Protein AF-A0A7V3XKF5-F1 (afdb_monomer_lite)

Sequence (194 aa):
MGRPPRPREPRDRRAARRRLLRRRPARLVRRPPRAEGLLVAVPGRPSTPRLARGARAKPR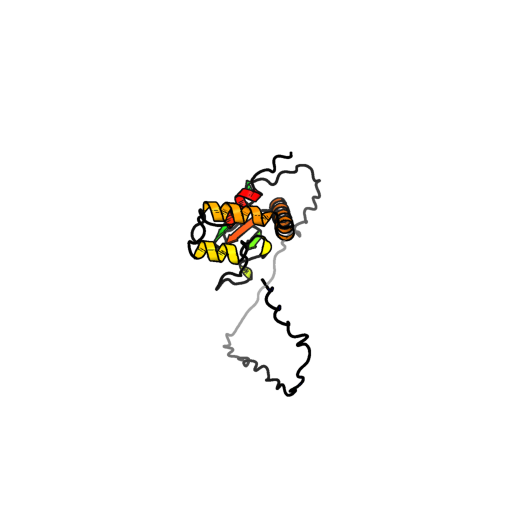RPSRSRSATGSGVAPARIATARVYDPPKAGEGERILVMRLWPRGIRKDRVDRWLRELGPVVPLLRAFR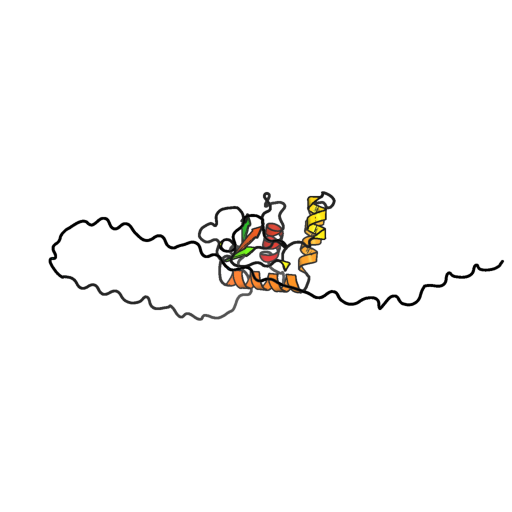AGKVTWPEYRRRYLAGLRRPEAAARLREVRQAARRGPVTLLCGCPDPKRCHRTLLRDRLVRRRSAG

Foldseek 3Di:
DDDDDDDDDDDDDDDDDDDDDDDDDDDDDDDDDDDDDDDDDDDDDDDDDDDDDDDDDDDDDDDDDDDDDDPALALVQEAEDALPDDDDPQQAAEEEADLDDDPPHDPVSHNYYLNQLHDDPVLVVCVVVVVADLVRSLVNSVVSCPPPSNVVVLVVQSVSSVVGHYYYYDNDPDPVSDSSVSSSVVSNPDPPDD

Secondary structure (DSSP, 8-state):
-PPPPPPPPPP-------------------PPPP----------------------PPPPP-------------GGGEEEEETTSPPPTT--EEEE--SSPPTT--GGG-SEE-GGGSPPHHHHHHHHTTSS-HHHHHHHHHHHTTSHHHHHHHHHHHHHHHHS-EEEEE--S-STT-HHHHHHHHHHS-----

Radius of gyration: 30.07 Å; chains: 1; bounding box: 43×63×121 Å

Structure (mmCIF, N/CA/C/O backbone):
data_AF-A0A7V3XKF5-F1
#
_entry.id   AF-A0A7V3XKF5-F1
#
loop_
_atom_site.group_PDB
_atom_site.id
_atom_site.type_symbol
_atom_site.label_atom_id
_atom_site.label_alt_id
_atom_site.label_comp_id
_atom_site.label_asym_id
_atom_site.label_entity_id
_atom_site.label_seq_id
_atom_site.pdbx_PDB_ins_code
_atom_site.Cartn_x
_atom_site.Cartn_y
_atom_site.Cartn_z
_atom_site.occupancy
_atom_site.B_iso_or_equiv
_atom_site.auth_seq_id
_atom_site.auth_comp_id
_atom_site.auth_asym_id
_atom_site.auth_atom_id
_atom_site.pdbx_PDB_model_num
ATOM 1 N N . MET A 1 1 ? 5.975 -23.615 -62.546 1.00 46.81 1 MET A N 1
ATOM 2 C CA . MET A 1 1 ? 6.363 -23.245 -61.166 1.00 46.81 1 MET A CA 1
ATOM 3 C C . MET A 1 1 ? 5.395 -23.902 -60.185 1.00 46.81 1 MET A C 1
ATOM 5 O O . MET A 1 1 ? 4.271 -23.438 -60.043 1.00 46.81 1 MET A O 1
ATOM 9 N N . GLY A 1 2 ? 5.772 -25.051 -59.614 1.00 53.78 2 GLY A N 1
ATOM 10 C CA . GLY A 1 2 ? 4.903 -25.875 -58.763 1.00 53.78 2 GLY A CA 1
ATOM 11 C C . GLY A 1 2 ? 4.971 -25.466 -57.290 1.00 53.78 2 GLY A C 1
ATOM 12 O O . GLY A 1 2 ? 6.056 -25.281 -56.748 1.00 53.78 2 GLY A O 1
ATOM 13 N N . ARG A 1 3 ? 3.812 -25.309 -56.640 1.00 60.72 3 ARG A N 1
ATOM 14 C CA . ARG A 1 3 ? 3.715 -25.057 -55.192 1.00 60.72 3 ARG A CA 1
ATOM 15 C C . ARG A 1 3 ? 4.177 -26.293 -54.399 1.00 60.72 3 ARG A C 1
ATOM 17 O O . ARG A 1 3 ? 3.765 -27.396 -54.753 1.00 60.72 3 ARG A O 1
ATOM 24 N N . PRO A 1 4 ? 4.946 -26.139 -53.305 1.00 62.69 4 PRO A N 1
ATOM 25 C CA . PRO A 1 4 ? 5.309 -27.268 -52.454 1.00 62.69 4 PRO A CA 1
ATOM 26 C C . PRO A 1 4 ? 4.094 -27.786 -51.655 1.00 62.69 4 PRO A C 1
ATOM 28 O O . PRO A 1 4 ? 3.222 -26.992 -51.276 1.00 62.69 4 PRO A O 1
ATOM 31 N N . PRO A 1 5 ? 4.013 -29.102 -51.375 1.00 66.31 5 PRO A N 1
ATOM 32 C CA . PRO A 1 5 ? 2.937 -29.673 -50.572 1.00 66.31 5 PRO A CA 1
ATOM 33 C C . PRO A 1 5 ? 3.046 -29.249 -49.100 1.00 66.31 5 PRO A C 1
ATOM 35 O O . PRO A 1 5 ? 4.134 -29.140 -48.535 1.00 66.31 5 PRO A O 1
ATOM 38 N N . ARG A 1 6 ? 1.890 -29.011 -48.468 1.00 59.50 6 ARG A N 1
ATOM 39 C CA . ARG A 1 6 ? 1.788 -28.643 -47.047 1.00 59.50 6 ARG A CA 1
ATOM 40 C C . ARG A 1 6 ? 2.094 -29.852 -46.146 1.00 59.50 6 ARG A C 1
ATOM 42 O O . ARG A 1 6 ? 1.640 -30.954 -46.462 1.00 59.50 6 ARG A O 1
ATOM 49 N N . PRO A 1 7 ? 2.778 -29.668 -45.004 1.00 53.38 7 PRO A N 1
ATOM 50 C CA . PRO A 1 7 ? 2.969 -30.741 -44.035 1.00 53.38 7 PRO A CA 1
ATOM 51 C C . PRO A 1 7 ? 1.635 -31.119 -43.370 1.00 53.38 7 PRO A C 1
ATOM 53 O O . PRO A 1 7 ? 0.829 -30.256 -43.023 1.00 53.38 7 PRO A O 1
ATOM 56 N N . ARG A 1 8 ? 1.399 -32.426 -43.212 1.00 50.41 8 ARG A N 1
ATOM 57 C CA . ARG A 1 8 ? 0.226 -32.992 -42.530 1.00 50.41 8 ARG A CA 1
ATOM 58 C C . ARG A 1 8 ? 0.390 -32.840 -41.012 1.00 50.41 8 ARG A C 1
ATOM 60 O O . ARG A 1 8 ? 1.341 -33.375 -40.448 1.00 50.41 8 ARG A O 1
ATOM 67 N N . GLU A 1 9 ? -0.537 -32.147 -40.352 1.00 47.97 9 GLU A N 1
ATOM 68 C CA . GLU A 1 9 ? -0.627 -32.119 -38.885 1.00 47.97 9 GLU A CA 1
ATOM 69 C C . GLU A 1 9 ? -1.051 -33.493 -38.327 1.00 47.97 9 GLU A C 1
ATOM 71 O O . GLU A 1 9 ? -1.974 -34.114 -38.867 1.00 47.97 9 GLU A O 1
ATOM 76 N N . PRO A 1 10 ? -0.446 -33.977 -37.226 1.00 45.38 10 PRO A N 1
ATOM 77 C CA . PRO A 1 10 ? -0.941 -35.159 -36.535 1.00 45.38 10 PRO A CA 1
ATOM 78 C C . PRO A 1 10 ? -2.225 -34.849 -35.753 1.00 45.38 10 PRO A C 1
ATOM 80 O O . PRO A 1 10 ? -2.242 -34.012 -34.850 1.00 45.38 10 PRO A O 1
ATOM 83 N N . ARG A 1 11 ? -3.281 -35.595 -36.088 1.00 51.12 11 ARG A N 1
ATOM 84 C CA . ARG A 1 11 ? -4.538 -35.716 -35.340 1.00 51.12 11 ARG A CA 1
ATOM 85 C C . ARG A 1 11 ? -4.289 -36.298 -33.941 1.00 51.12 11 ARG A C 1
ATOM 87 O O . ARG A 1 11 ? -3.549 -37.265 -33.804 1.00 51.12 11 ARG A O 1
ATOM 94 N N . ASP A 1 12 ? -4.957 -35.713 -32.950 1.00 45.91 12 ASP A N 1
ATOM 95 C CA . ASP A 1 12 ? -5.320 -36.267 -31.637 1.00 45.91 12 ASP A CA 1
ATOM 96 C C . ASP A 1 12 ? -4.270 -37.030 -30.801 1.00 45.91 12 ASP A C 1
ATOM 98 O O . ASP A 1 12 ? -3.901 -38.172 -31.065 1.00 45.91 12 ASP A O 1
ATOM 102 N N . ARG A 1 13 ? -3.907 -36.448 -29.649 1.00 48.53 13 ARG A N 1
ATOM 103 C CA . ARG A 1 13 ? -3.266 -37.157 -28.522 1.00 48.53 13 ARG A CA 1
ATOM 104 C C . ARG A 1 13 ? -3.998 -36.909 -27.199 1.00 48.53 13 ARG A C 1
ATOM 106 O O . ARG A 1 13 ? -3.397 -36.545 -26.189 1.00 48.53 13 ARG A O 1
ATOM 113 N N . ARG A 1 14 ? -5.313 -37.138 -27.185 1.00 43.00 14 ARG A N 1
ATOM 114 C CA . ARG A 1 14 ? -6.033 -37.523 -25.960 1.00 43.00 14 ARG A CA 1
ATOM 115 C C . ARG A 1 14 ? -6.005 -39.052 -25.845 1.00 43.00 14 ARG A C 1
ATOM 117 O O . ARG A 1 14 ? -6.308 -39.730 -26.811 1.00 43.00 14 ARG A O 1
ATOM 124 N N . ALA A 1 15 ? -5.723 -39.542 -24.632 1.00 37.06 15 ALA A N 1
ATOM 125 C CA . ALA A 1 15 ? -5.875 -40.925 -24.141 1.00 37.06 15 ALA A CA 1
ATOM 126 C C . ALA A 1 15 ? -4.638 -41.856 -24.156 1.00 37.06 15 ALA A C 1
ATOM 128 O O . ALA A 1 15 ? -4.442 -42.656 -25.059 1.00 37.06 15 ALA A O 1
ATOM 129 N N . ALA A 1 16 ? -3.873 -41.821 -23.056 1.00 39.00 16 ALA A N 1
ATOM 130 C CA . ALA A 1 16 ? -3.127 -42.932 -22.429 1.00 39.00 16 ALA A CA 1
ATOM 131 C C . ALA A 1 16 ? -2.428 -42.341 -21.178 1.00 39.00 16 ALA A C 1
ATOM 133 O O . ALA A 1 16 ? -1.808 -41.297 -21.296 1.00 39.00 16 ALA A O 1
ATOM 134 N N . ARG A 1 17 ? -2.462 -42.837 -19.934 1.00 45.91 17 ARG A N 1
ATOM 135 C CA . ARG A 1 17 ? -2.870 -44.106 -19.325 1.00 45.91 17 ARG A CA 1
ATOM 136 C C . ARG A 1 17 ? -3.197 -43.872 -17.837 1.00 45.91 17 ARG A C 1
ATOM 138 O O . ARG A 1 17 ? -2.632 -43.007 -17.176 1.00 45.91 17 ARG A O 1
ATOM 145 N N . ARG A 1 18 ? -4.131 -44.680 -17.338 1.00 45.56 18 ARG A N 1
ATOM 146 C CA . ARG A 1 18 ? -4.641 -44.773 -15.963 1.00 45.56 18 ARG A CA 1
ATOM 147 C C . ARG A 1 18 ? -3.673 -45.509 -15.015 1.00 45.56 18 ARG A C 1
ATOM 149 O O . ARG A 1 18 ? -3.011 -46.444 -15.437 1.00 45.56 18 ARG A O 1
ATOM 156 N N . ARG A 1 19 ? -3.835 -45.191 -13.719 1.00 42.41 19 ARG A N 1
ATOM 157 C CA . ARG A 1 19 ? -3.688 -46.032 -12.503 1.00 42.41 19 ARG A CA 1
ATOM 158 C C . ARG A 1 19 ? -2.290 -46.496 -12.074 1.00 42.41 19 ARG A C 1
ATOM 160 O O . ARG A 1 19 ? -1.811 -47.500 -12.567 1.00 42.41 19 ARG A O 1
ATOM 167 N N . LEU A 1 20 ? -1.842 -45.955 -10.934 1.00 47.41 20 LEU A N 1
ATOM 168 C CA . LEU A 1 20 ? -1.436 -46.766 -9.778 1.00 47.41 20 LEU A CA 1
ATOM 169 C C . LEU A 1 20 ? -2.031 -46.159 -8.493 1.00 47.41 20 LEU A C 1
ATOM 171 O O . LEU A 1 20 ? -1.691 -45.059 -8.070 1.00 47.41 20 LEU A O 1
ATOM 175 N N . LEU A 1 21 ? -2.985 -46.883 -7.907 1.00 45.22 21 LEU A N 1
ATOM 176 C CA . LEU A 1 21 ? -3.444 -46.721 -6.529 1.00 45.22 21 LEU A CA 1
ATOM 177 C C . LEU A 1 21 ? -2.432 -47.429 -5.622 1.00 45.22 21 LEU A C 1
ATOM 179 O O . LEU A 1 21 ? -2.098 -48.572 -5.925 1.00 45.22 21 LEU A O 1
ATOM 183 N N . ARG A 1 22 ? -2.079 -46.843 -4.469 1.00 46.78 22 ARG A N 1
ATOM 184 C CA . ARG A 1 22 ? -2.360 -47.405 -3.126 1.00 46.78 22 ARG A CA 1
ATOM 185 C C . ARG A 1 22 ? -1.516 -46.740 -2.023 1.00 46.78 22 ARG A C 1
ATOM 187 O O . ARG A 1 22 ? -0.312 -46.586 -2.145 1.00 46.78 22 ARG A O 1
ATOM 194 N N . ARG A 1 23 ? -2.218 -46.513 -0.903 1.00 45.94 23 ARG A N 1
ATOM 195 C CA . ARG A 1 23 ? -1.768 -46.499 0.505 1.00 45.94 23 ARG A CA 1
ATOM 196 C C . ARG A 1 23 ? -1.218 -45.198 1.114 1.00 45.94 23 ARG A C 1
ATOM 198 O O . ARG A 1 23 ? -0.033 -44.904 1.111 1.00 45.94 23 ARG A O 1
ATOM 205 N N . ARG A 1 24 ? -2.149 -44.520 1.804 1.00 51.34 24 ARG A N 1
ATOM 206 C CA . ARG A 1 24 ? -1.931 -43.816 3.081 1.00 51.34 24 ARG A CA 1
ATOM 207 C C . ARG A 1 24 ? -1.183 -44.716 4.079 1.00 51.34 24 ARG A C 1
ATOM 209 O O . ARG A 1 24 ? -1.465 -45.914 4.126 1.00 51.34 24 ARG A O 1
ATOM 216 N N . PRO A 1 25 ? -0.405 -44.111 4.985 1.00 48.94 25 PRO A N 1
ATOM 217 C CA . PRO A 1 25 ? -0.725 -44.318 6.394 1.00 48.94 25 PRO A CA 1
ATOM 218 C C . PRO A 1 25 ? -0.907 -42.997 7.148 1.00 48.94 25 PRO A C 1
ATOM 220 O O . PRO A 1 25 ? -0.180 -42.024 6.960 1.00 48.94 25 PRO A O 1
ATOM 223 N N . ALA A 1 26 ? -1.902 -42.994 8.032 1.00 47.03 26 ALA A N 1
ATOM 224 C CA . ALA A 1 26 ? -2.023 -42.029 9.107 1.00 47.03 26 ALA A CA 1
ATOM 225 C C . ALA A 1 26 ? -0.825 -42.185 10.060 1.00 47.03 26 ALA A C 1
ATOM 227 O O . ALA A 1 26 ? -0.519 -43.297 10.484 1.00 47.03 26 ALA A O 1
ATOM 228 N N . ARG A 1 27 ? -0.169 -41.083 10.436 1.00 48.50 27 ARG A N 1
ATOM 229 C CA . ARG A 1 27 ? 0.687 -41.043 11.628 1.00 48.50 27 ARG A CA 1
ATOM 230 C C . ARG A 1 27 ? 0.199 -39.949 12.566 1.00 48.50 27 ARG A C 1
ATOM 232 O O . ARG A 1 27 ? 0.449 -38.767 12.374 1.00 48.50 27 ARG A O 1
ATOM 239 N N . LEU A 1 28 ? -0.594 -40.429 13.519 1.00 52.62 28 LEU A N 1
ATOM 240 C CA . LEU A 1 28 ? -0.536 -40.163 14.950 1.00 52.62 28 LEU A CA 1
ATOM 241 C C . LEU A 1 28 ? 0.053 -38.808 15.379 1.00 52.62 28 LEU A C 1
ATOM 243 O O . LEU A 1 28 ? 1.261 -38.583 15.391 1.00 52.62 28 LEU A O 1
ATOM 247 N N . VAL A 1 29 ? -0.860 -37.959 15.840 1.00 50.44 29 VAL A N 1
ATOM 248 C CA . VAL A 1 29 ? -0.617 -36.820 16.721 1.00 50.44 29 VAL A CA 1
ATOM 249 C C . VAL A 1 29 ? 0.115 -37.311 17.975 1.00 50.44 29 VAL A C 1
ATOM 251 O O . VAL A 1 29 ? -0.461 -38.039 18.780 1.00 50.44 29 VAL A O 1
ATOM 254 N N . ARG A 1 30 ? 1.367 -36.892 18.176 1.00 46.22 30 ARG A N 1
ATOM 255 C CA . ARG A 1 30 ? 2.014 -36.961 19.493 1.00 46.22 30 ARG A CA 1
ATOM 256 C C . ARG A 1 30 ? 1.797 -35.632 20.215 1.00 46.22 30 ARG A C 1
ATOM 258 O O . ARG A 1 30 ? 2.371 -34.613 19.843 1.00 46.22 30 ARG A O 1
ATOM 265 N N . ARG A 1 31 ? 0.922 -35.662 21.224 1.00 57.66 31 ARG A N 1
ATOM 266 C CA . ARG A 1 31 ? 0.771 -34.620 22.254 1.00 57.66 31 ARG A CA 1
ATOM 267 C C . ARG A 1 31 ? 2.059 -34.574 23.093 1.00 57.66 31 ARG A C 1
ATOM 269 O O . ARG A 1 31 ? 2.537 -35.649 23.455 1.00 57.66 31 ARG A O 1
ATOM 276 N N . PRO A 1 32 ? 2.603 -33.401 23.449 1.00 61.28 32 PRO A N 1
ATOM 277 C CA . PRO A 1 32 ? 3.563 -33.316 24.544 1.00 61.28 32 PRO A CA 1
ATOM 278 C C . PRO A 1 32 ? 2.851 -33.511 25.901 1.00 61.28 32 PRO A C 1
ATOM 280 O O . PRO A 1 32 ? 1.676 -33.140 26.029 1.00 61.28 32 PRO A O 1
ATOM 283 N N . PRO A 1 33 ? 3.523 -34.124 26.894 1.00 59.66 33 PRO A N 1
ATOM 284 C CA . PRO A 1 33 ? 2.951 -34.410 28.204 1.00 59.66 33 PRO A CA 1
ATOM 285 C C . PRO A 1 33 ? 2.750 -33.146 29.046 1.00 59.66 33 PRO A C 1
ATOM 287 O O . PRO A 1 33 ? 3.470 -32.155 28.927 1.00 59.66 33 PRO A O 1
ATOM 290 N N . ARG A 1 34 ? 1.732 -33.226 29.906 1.00 49.06 34 ARG A N 1
ATOM 291 C CA . ARG A 1 34 ? 1.454 -32.299 31.003 1.00 49.06 34 ARG A CA 1
ATOM 292 C C . ARG A 1 34 ? 2.569 -32.419 32.043 1.00 49.06 34 ARG A C 1
ATOM 294 O O . ARG A 1 34 ? 2.873 -33.531 32.456 1.00 49.06 34 ARG A O 1
ATOM 301 N N . ALA A 1 35 ? 3.119 -31.292 32.480 1.00 46.47 35 ALA A N 1
ATOM 302 C CA . ALA A 1 35 ? 3.869 -31.222 33.725 1.00 46.47 35 ALA A CA 1
ATOM 303 C C . ALA A 1 35 ? 2.891 -30.851 34.853 1.00 46.47 35 ALA A C 1
ATOM 305 O O . ALA A 1 35 ? 2.481 -29.697 34.976 1.00 46.47 35 ALA A O 1
ATOM 306 N N . GLU A 1 36 ? 2.477 -31.859 35.621 1.00 44.72 36 GLU A N 1
ATOM 307 C CA . GLU A 1 36 ? 2.344 -31.735 37.081 1.00 44.72 36 GLU A CA 1
ATOM 308 C C . GLU A 1 36 ? 3.759 -31.441 37.618 1.00 44.72 36 GLU A C 1
ATOM 310 O O . GLU A 1 36 ? 4.733 -31.912 37.042 1.00 44.72 36 GLU A O 1
ATOM 315 N N . GLY A 1 37 ? 4.042 -30.643 38.634 1.00 41.84 37 GLY A N 1
ATOM 316 C CA . GLY A 1 37 ? 3.291 -30.187 39.787 1.00 41.84 37 GLY A CA 1
ATOM 317 C C . GLY A 1 37 ? 4.347 -30.082 40.890 1.00 41.84 37 GLY A C 1
ATOM 318 O O . GLY A 1 37 ? 4.925 -31.094 41.270 1.00 41.84 37 GLY A O 1
ATOM 319 N N . LEU A 1 38 ? 4.655 -28.877 41.370 1.00 47.91 38 LEU A N 1
ATOM 320 C CA . LEU A 1 38 ? 5.368 -28.717 42.637 1.00 47.91 38 LEU A CA 1
ATOM 321 C C . LEU A 1 38 ? 4.733 -27.558 43.401 1.00 47.91 38 LEU A C 1
ATOM 323 O O . LEU A 1 38 ? 4.986 -26.382 43.150 1.00 47.91 38 LEU A O 1
ATOM 327 N N . LEU A 1 39 ? 3.821 -27.951 44.286 1.00 43.72 39 LEU A N 1
ATOM 328 C CA . LEU A 1 39 ? 3.270 -27.146 45.361 1.00 43.72 39 LEU A CA 1
ATOM 329 C C . LEU A 1 39 ? 4.361 -26.963 46.419 1.00 43.72 39 LEU A C 1
ATOM 331 O O . LEU A 1 39 ? 4.845 -27.947 46.972 1.00 43.72 39 LEU A O 1
ATOM 335 N N . VAL A 1 40 ? 4.703 -25.717 46.736 1.00 43.50 40 VAL A N 1
ATOM 336 C CA . VAL A 1 40 ? 5.326 -25.383 48.020 1.00 43.50 40 VAL A CA 1
ATOM 337 C C . VAL A 1 40 ? 4.259 -24.706 48.867 1.00 43.50 40 VAL A C 1
ATOM 339 O O . VAL A 1 40 ? 3.696 -23.679 48.488 1.00 43.50 40 VAL A O 1
ATOM 342 N N . ALA A 1 41 ? 3.941 -25.353 49.983 1.00 38.94 41 ALA A N 1
ATOM 343 C CA . ALA A 1 41 ? 3.012 -24.892 50.996 1.00 38.94 41 ALA A CA 1
ATOM 344 C C . ALA A 1 41 ? 3.598 -23.704 51.774 1.00 38.94 41 ALA A C 1
ATOM 346 O O . ALA A 1 41 ? 4.749 -23.747 52.201 1.00 38.94 41 ALA A O 1
ATOM 347 N N . VAL A 1 42 ? 2.783 -22.674 52.013 1.00 55.47 42 VAL A N 1
ATOM 348 C CA . VAL A 1 42 ? 3.046 -21.630 53.015 1.00 55.47 42 VAL A CA 1
ATOM 349 C C . VAL A 1 42 ? 1.849 -21.603 53.971 1.00 55.47 42 VAL A C 1
ATOM 351 O O . VAL A 1 42 ? 0.712 -21.524 53.496 1.00 55.47 42 VAL A O 1
ATOM 354 N N . PRO A 1 43 ? 2.049 -21.711 55.297 1.00 49.66 43 PRO A N 1
ATOM 355 C CA . PRO A 1 43 ? 0.948 -21.761 56.248 1.00 49.66 43 PRO A CA 1
ATOM 356 C C . PRO A 1 43 ? 0.473 -20.362 56.684 1.00 49.66 43 PRO A C 1
ATOM 358 O O . PRO A 1 43 ? 1.276 -19.497 57.008 1.00 49.66 43 PRO A O 1
ATOM 361 N N . GLY A 1 44 ? -0.857 -20.212 56.781 1.00 39.97 44 GLY A N 1
ATOM 362 C CA . GLY A 1 44 ? -1.523 -19.676 57.981 1.00 39.97 44 GLY A CA 1
ATOM 363 C C . GLY A 1 44 ? -1.886 -18.181 58.083 1.00 39.97 44 GLY A C 1
ATOM 364 O O . GLY A 1 44 ? -1.101 -17.435 58.638 1.00 39.97 44 GLY A O 1
ATOM 365 N N . ARG A 1 45 ? -3.137 -17.840 57.683 1.00 44.47 45 ARG A N 1
ATOM 366 C CA . ARG A 1 45 ? -4.258 -17.164 58.433 1.00 44.47 45 ARG A CA 1
ATOM 367 C C . ARG A 1 45 ? -4.005 -15.843 59.233 1.00 44.47 45 ARG A C 1
ATOM 369 O O . ARG A 1 45 ? -2.862 -15.547 59.526 1.00 44.47 45 ARG A O 1
ATOM 376 N N . PRO A 1 46 ? -5.033 -15.078 59.705 1.00 51.97 46 PRO A N 1
ATOM 377 C CA . PRO A 1 46 ? -6.497 -15.223 59.600 1.00 51.97 46 PRO A CA 1
ATOM 378 C C . PRO A 1 46 ? -7.264 -13.971 59.086 1.00 51.97 46 PRO A C 1
ATOM 380 O O . PRO A 1 46 ? -6.715 -12.906 58.827 1.00 51.97 46 PRO A O 1
ATOM 383 N N . SER A 1 47 ? -8.580 -14.161 58.952 1.00 45.41 47 SER A N 1
ATOM 384 C CA . SER A 1 47 ? -9.639 -13.255 58.490 1.00 45.41 47 SER A CA 1
ATOM 385 C C . SER A 1 47 ? -10.087 -12.205 59.516 1.00 45.41 47 SER A C 1
ATOM 387 O O . SER A 1 47 ? -10.245 -12.551 60.681 1.00 45.41 47 SER A O 1
ATOM 389 N N . THR A 1 48 ? -10.495 -11.015 59.054 1.00 46.44 48 THR A N 1
ATOM 390 C CA . THR A 1 48 ? -11.484 -10.118 59.705 1.00 46.44 48 THR A CA 1
ATOM 391 C C . THR A 1 48 ? -12.198 -9.230 58.656 1.00 46.44 48 THR A C 1
ATOM 393 O O . THR A 1 48 ? -11.779 -9.206 57.497 1.00 46.44 48 THR A O 1
ATOM 396 N N . PRO A 1 49 ? -13.358 -8.613 58.983 1.00 50.88 49 PRO A N 1
ATOM 397 C CA . PRO A 1 49 ? -14.487 -8.552 58.056 1.00 50.88 49 PRO A CA 1
ATOM 398 C C . PRO A 1 49 ? -14.783 -7.179 57.417 1.00 50.88 49 PRO A C 1
ATOM 400 O O . PRO A 1 49 ? -14.445 -6.125 57.937 1.00 50.88 49 PRO A O 1
ATOM 403 N N . ARG A 1 50 ? -15.532 -7.266 56.306 1.00 40.94 50 ARG A N 1
ATOM 404 C CA . ARG A 1 50 ? -16.713 -6.472 55.890 1.00 40.94 50 ARG A CA 1
ATOM 405 C C . ARG A 1 50 ? -16.731 -4.954 56.146 1.00 40.94 50 ARG A C 1
ATOM 407 O O . ARG A 1 50 ? -16.922 -4.530 57.272 1.00 40.94 50 ARG A O 1
ATOM 414 N N . LEU A 1 51 ? -16.788 -4.198 55.041 1.00 41.69 51 LEU A N 1
ATOM 415 C CA . LEU A 1 51 ? -17.591 -2.992 54.700 1.00 41.69 51 LEU A CA 1
ATOM 416 C C . LEU A 1 51 ? -16.844 -2.353 53.499 1.00 41.69 51 LEU A C 1
ATOM 418 O O . LEU A 1 51 ? -15.627 -2.306 53.504 1.00 41.69 51 LEU A O 1
ATOM 422 N N . ALA A 1 52 ? -17.428 -1.951 52.373 1.00 43.34 52 ALA A N 1
ATOM 423 C CA . ALA A 1 52 ? -18.540 -1.037 52.226 1.00 43.34 52 ALA A CA 1
ATOM 424 C C . ALA A 1 52 ? -19.136 -1.080 50.802 1.00 43.34 52 ALA A C 1
ATOM 426 O O . ALA A 1 52 ? -18.568 -1.602 49.844 1.00 43.34 52 ALA A O 1
ATOM 427 N N . ARG A 1 53 ? -20.319 -0.474 50.716 1.00 40.44 53 ARG A N 1
ATOM 428 C CA . ARG A 1 53 ? -21.128 -0.187 49.532 1.00 40.44 53 ARG A CA 1
ATOM 429 C C . ARG A 1 53 ? -20.358 0.645 48.502 1.00 40.44 53 ARG A C 1
ATOM 431 O O . ARG A 1 53 ? -19.648 1.574 48.862 1.00 40.44 53 ARG A O 1
ATOM 438 N N . GLY A 1 54 ? -20.616 0.386 47.222 1.00 38.53 54 GLY A N 1
ATOM 439 C CA . GLY A 1 54 ? -20.135 1.222 46.123 1.00 38.53 54 GLY A CA 1
ATOM 440 C C . GLY A 1 54 ? -20.821 0.874 44.810 1.00 38.53 54 GLY A C 1
ATOM 441 O O . GLY A 1 54 ? -20.360 0.019 44.063 1.00 38.53 54 GLY A O 1
ATOM 442 N N . ALA A 1 55 ? -21.949 1.527 44.543 1.00 45.97 55 ALA A N 1
ATOM 443 C CA . ALA A 1 55 ? -22.635 1.486 43.263 1.00 45.97 55 ALA A CA 1
ATOM 444 C C . ALA A 1 55 ? -21.700 1.908 42.116 1.00 45.97 55 ALA A C 1
ATOM 446 O O . ALA A 1 55 ? -21.038 2.942 42.204 1.00 45.97 55 ALA A O 1
ATOM 447 N N . ARG A 1 56 ? -21.719 1.191 40.985 1.00 44.31 56 ARG A N 1
ATOM 448 C CA . ARG A 1 56 ? -21.408 1.820 39.696 1.00 44.31 56 ARG A CA 1
ATOM 449 C C . ARG A 1 56 ? -22.174 1.174 38.551 1.00 44.31 56 ARG A C 1
ATOM 451 O O . ARG A 1 56 ? -22.081 -0.017 38.275 1.00 44.31 56 ARG A O 1
ATOM 458 N N . ALA A 1 57 ? -22.977 2.026 37.931 1.00 44.47 57 ALA A N 1
ATOM 459 C CA . ALA A 1 57 ? -23.861 1.756 36.821 1.00 44.47 57 ALA A CA 1
ATOM 460 C C . ALA A 1 57 ? -23.122 1.172 35.607 1.00 44.47 57 ALA A C 1
ATOM 462 O O . ALA A 1 57 ? -22.021 1.603 35.259 1.00 44.47 57 ALA A O 1
ATOM 463 N N . LYS A 1 58 ? -23.783 0.237 34.914 1.00 47.47 58 LYS A N 1
ATOM 464 C CA . LYS A 1 58 ? -23.411 -0.199 33.563 1.00 47.47 58 LYS A CA 1
ATOM 465 C C . LYS A 1 58 ? -23.323 1.031 32.645 1.00 47.47 58 LYS A C 1
ATOM 467 O O . LYS A 1 58 ? -24.292 1.796 32.599 1.00 47.47 58 LYS A O 1
ATOM 472 N N . PRO A 1 59 ? -22.242 1.228 31.871 1.00 41.97 59 PRO A N 1
ATOM 473 C CA . PRO A 1 59 ? -22.234 2.275 30.866 1.00 41.97 59 PRO A CA 1
ATOM 474 C C . PRO A 1 59 ? -23.277 1.945 29.795 1.00 41.97 59 PRO A C 1
ATOM 476 O O . PRO A 1 59 ? -23.228 0.916 29.117 1.00 41.97 59 PRO A O 1
ATOM 479 N N . ARG A 1 60 ? -24.260 2.840 29.687 1.00 42.41 60 ARG A N 1
ATOM 480 C CA . ARG A 1 60 ? -25.274 2.865 28.639 1.00 42.41 60 ARG A CA 1
ATOM 481 C C . ARG A 1 60 ? -24.576 2.966 27.282 1.00 42.41 60 ARG A C 1
ATOM 483 O O . ARG A 1 60 ? -23.798 3.887 27.049 1.00 42.41 60 ARG A O 1
ATOM 490 N N . ARG A 1 61 ? -24.892 2.039 26.375 1.00 45.12 61 ARG A N 1
ATOM 491 C CA . ARG A 1 61 ? -24.661 2.201 24.933 1.00 45.12 61 ARG A CA 1
ATOM 492 C C . ARG A 1 61 ? -25.269 3.535 24.483 1.00 45.12 61 ARG A C 1
ATOM 494 O O . ARG A 1 61 ? -26.474 3.705 24.663 1.00 45.12 61 ARG A O 1
ATOM 501 N N . PRO A 1 62 ? -24.532 4.435 23.819 1.00 45.50 62 PRO A N 1
ATOM 502 C CA . PRO A 1 62 ? -25.184 5.438 23.005 1.00 45.50 62 PRO A CA 1
ATOM 503 C C . PRO A 1 62 ? -25.622 4.784 21.691 1.00 45.50 62 PRO A C 1
ATOM 505 O O . PRO A 1 62 ? -24.833 4.565 20.772 1.00 45.50 62 PRO A O 1
ATOM 508 N N . SER A 1 63 ? -26.913 4.479 21.598 1.00 50.44 63 SER A N 1
ATOM 509 C CA . SER A 1 63 ? -27.611 4.438 20.320 1.00 50.44 63 SER A CA 1
ATOM 510 C C . SER A 1 63 ? -27.641 5.856 19.750 1.00 50.44 63 SER A C 1
ATOM 512 O O . SER A 1 63 ? -28.361 6.712 20.261 1.00 50.44 63 SER A O 1
ATOM 514 N N . ARG A 1 64 ? -26.886 6.118 18.683 1.00 46.84 64 ARG A N 1
ATOM 515 C CA . ARG A 1 64 ? -27.190 7.226 17.771 1.00 46.84 64 ARG A CA 1
ATOM 516 C C . ARG A 1 64 ? -26.980 6.798 16.328 1.00 46.84 64 ARG A C 1
ATOM 518 O O . ARG A 1 64 ? -25.893 6.888 15.769 1.00 46.84 64 ARG A O 1
ATOM 525 N N . SER A 1 65 ? -28.082 6.366 15.729 1.00 51.28 65 SER A N 1
ATOM 526 C CA . SER A 1 65 ? -28.360 6.562 14.315 1.00 51.28 65 SER A CA 1
ATOM 527 C C . SER A 1 65 ? -28.429 8.062 14.023 1.00 51.28 65 SER A C 1
ATOM 529 O O . SER A 1 65 ? -29.284 8.747 14.582 1.00 51.28 65 SER A O 1
ATOM 531 N N . ARG A 1 66 ? -27.575 8.570 13.130 1.00 45.75 66 ARG A N 1
ATOM 532 C CA . ARG A 1 66 ? -27.878 9.769 12.337 1.00 45.75 66 ARG A CA 1
ATOM 533 C C . ARG A 1 66 ? -27.288 9.644 10.932 1.00 45.75 66 ARG A C 1
ATOM 535 O O . ARG A 1 66 ? -26.078 9.667 10.742 1.00 45.75 66 ARG A O 1
ATOM 542 N N . SER A 1 67 ? -28.224 9.425 10.015 1.00 40.44 67 SER A N 1
ATOM 543 C CA . SER A 1 67 ? -28.391 9.963 8.665 1.00 40.44 67 SER A CA 1
ATOM 544 C C . SER A 1 67 ? -27.157 10.299 7.827 1.00 40.44 67 SER A C 1
ATOM 546 O O . SER A 1 67 ? -26.335 11.150 8.153 1.00 40.44 67 SER A O 1
ATOM 548 N N . ALA A 1 68 ? -27.122 9.646 6.668 1.00 51.06 68 ALA A N 1
ATOM 549 C CA . ALA A 1 68 ? -26.251 9.921 5.548 1.00 51.06 68 ALA A CA 1
ATOM 550 C C . ALA A 1 68 ? -26.662 11.205 4.814 1.00 51.06 68 ALA A C 1
ATOM 552 O O . ALA A 1 68 ? -27.739 11.243 4.233 1.00 51.06 68 ALA A O 1
ATOM 553 N N . THR A 1 69 ? -25.746 12.170 4.725 1.00 43.41 69 THR A N 1
ATOM 554 C CA . THR A 1 69 ? -25.641 13.091 3.581 1.00 43.41 69 THR A CA 1
ATOM 555 C C . THR A 1 69 ? -24.256 13.738 3.591 1.00 43.41 69 THR A C 1
ATOM 557 O O . THR A 1 69 ? -23.824 14.281 4.601 1.00 43.41 69 THR A O 1
ATOM 560 N N . GLY A 1 70 ? -23.519 13.622 2.480 1.00 39.72 70 GLY A N 1
ATOM 561 C CA . GLY A 1 70 ? -22.175 14.198 2.323 1.00 39.72 70 GLY A CA 1
ATOM 562 C C . GLY A 1 70 ? -21.156 13.217 1.744 1.00 39.72 70 GLY A C 1
ATOM 563 O O . GLY A 1 70 ? -20.339 12.633 2.454 1.00 39.72 70 GLY A O 1
ATOM 564 N N . SER A 1 71 ? -21.207 13.012 0.426 1.00 53.62 71 SER A N 1
ATOM 565 C CA . SER A 1 71 ? -20.277 12.172 -0.335 1.00 53.62 71 SER A CA 1
ATOM 566 C C . SER A 1 71 ? -18.886 12.816 -0.418 1.00 53.62 71 SER A C 1
ATOM 568 O O . SER A 1 71 ? -18.505 13.419 -1.413 1.00 53.62 71 SER A O 1
ATOM 570 N N . GLY A 1 72 ? -18.096 12.672 0.643 1.00 46.94 72 GLY A N 1
ATOM 571 C CA . GLY A 1 72 ? -16.689 13.051 0.665 1.00 46.94 72 GLY A CA 1
ATOM 572 C C . GLY A 1 72 ? -15.960 12.224 1.710 1.00 46.94 72 GLY A C 1
ATOM 573 O O . GLY A 1 72 ? -16.179 12.394 2.903 1.00 46.94 72 GLY A O 1
ATOM 574 N N . VAL A 1 73 ? -15.104 11.289 1.287 1.00 53.56 73 VAL A N 1
ATOM 575 C CA . VAL A 1 73 ? -14.158 10.676 2.231 1.00 53.56 73 VAL A CA 1
ATOM 576 C C . VAL A 1 73 ? -13.220 11.797 2.666 1.00 53.56 73 VAL A C 1
ATOM 578 O O . VAL A 1 73 ? -12.508 12.344 1.825 1.00 53.56 73 VAL A O 1
ATOM 581 N N . ALA A 1 74 ? -13.246 12.174 3.945 1.00 51.75 74 ALA A N 1
ATOM 582 C CA . ALA A 1 74 ? -12.301 13.148 4.470 1.00 51.75 74 ALA A CA 1
ATOM 583 C C . ALA A 1 74 ? -10.868 12.626 4.214 1.00 51.75 74 ALA A C 1
ATOM 585 O O . ALA A 1 74 ? -10.541 11.521 4.661 1.00 51.75 74 ALA A O 1
ATOM 586 N N . PRO A 1 75 ? -10.009 13.375 3.495 1.00 51.56 75 PRO A N 1
ATOM 587 C CA . PRO A 1 75 ? -8.672 12.922 3.092 1.00 51.56 75 PRO A CA 1
ATOM 588 C C . PRO A 1 75 ? -7.758 12.590 4.285 1.00 51.56 75 PRO A C 1
ATOM 590 O O . PRO A 1 75 ? -6.778 11.866 4.126 1.00 51.56 75 PRO A O 1
ATOM 593 N N . ALA A 1 76 ? -8.110 13.059 5.486 1.00 60.22 76 ALA A N 1
ATOM 594 C CA . ALA A 1 76 ? -7.371 12.851 6.727 1.00 60.22 76 ALA A CA 1
ATOM 595 C C . ALA A 1 76 ? -7.460 11.425 7.309 1.00 60.22 76 ALA A C 1
ATOM 597 O O . ALA A 1 76 ? -6.744 11.121 8.256 1.00 60.22 76 ALA A O 1
ATOM 598 N N . ARG A 1 77 ? -8.313 10.533 6.779 1.00 86.06 77 ARG A N 1
ATOM 599 C CA . ARG A 1 77 ? -8.551 9.209 7.395 1.00 86.06 77 ARG A CA 1
ATOM 600 C C . ARG A 1 77 ? -7.786 8.042 6.770 1.00 86.06 77 ARG A C 1
ATOM 602 O O . ARG A 1 77 ? -7.950 6.919 7.233 1.00 86.06 77 ARG A O 1
ATOM 609 N N . ILE A 1 78 ? -6.972 8.271 5.735 1.00 95.25 78 ILE A N 1
ATOM 610 C CA . ILE A 1 78 ? -6.193 7.206 5.078 1.00 95.25 78 ILE A CA 1
ATOM 611 C C . ILE A 1 78 ? -4.694 7.485 5.213 1.00 95.25 78 ILE A C 1
ATOM 613 O O . ILE A 1 78 ? -4.145 8.390 4.573 1.00 95.25 78 ILE A O 1
ATOM 617 N N . ALA A 1 79 ? -4.032 6.660 6.019 1.00 95.50 79 ALA A N 1
ATOM 618 C CA . ALA A 1 79 ? -2.596 6.673 6.252 1.00 95.50 79 ALA A CA 1
ATOM 619 C C . ALA A 1 79 ? -1.900 5.497 5.549 1.00 95.50 79 ALA A C 1
ATOM 621 O O . ALA A 1 79 ? -2.528 4.578 5.016 1.00 95.50 79 ALA A O 1
ATOM 622 N N . THR A 1 80 ? -0.570 5.527 5.540 1.00 96.62 80 THR A N 1
ATOM 623 C CA . THR A 1 80 ? 0.267 4.436 5.032 1.00 96.62 80 THR A CA 1
ATOM 624 C C . THR A 1 80 ? 1.334 4.097 6.051 1.00 96.62 80 THR A C 1
ATOM 626 O O . THR A 1 80 ? 1.982 5.006 6.560 1.00 96.62 80 THR A O 1
ATOM 629 N N . ALA A 1 81 ? 1.587 2.810 6.258 1.00 95.88 81 ALA A N 1
ATOM 630 C CA . ALA A 1 81 ? 2.673 2.346 7.113 1.00 95.88 81 ALA A CA 1
ATOM 631 C C . ALA A 1 81 ? 3.406 1.162 6.476 1.00 95.88 81 ALA A C 1
ATOM 633 O O . ALA A 1 81 ? 2.903 0.488 5.562 1.00 95.88 81 ALA A O 1
ATOM 634 N N . ARG A 1 82 ? 4.629 0.907 6.944 1.00 96.69 82 ARG A N 1
ATOM 635 C CA . ARG A 1 82 ? 5.331 -0.325 6.605 1.00 96.69 82 ARG A CA 1
ATOM 636 C C . ARG A 1 82 ? 4.827 -1.439 7.516 1.00 96.69 82 ARG A C 1
ATOM 638 O O . ARG A 1 82 ? 4.682 -1.257 8.715 1.00 96.69 82 ARG A O 1
ATOM 645 N N . VAL A 1 83 ? 4.568 -2.613 6.949 1.00 96.38 83 VAL A N 1
ATOM 646 C CA . VAL A 1 83 ? 4.021 -3.754 7.716 1.00 96.38 83 VAL A CA 1
ATOM 647 C C . VAL A 1 83 ? 4.972 -4.273 8.806 1.00 96.38 83 VAL A C 1
ATOM 649 O O . VAL A 1 83 ? 4.522 -4.839 9.800 1.00 96.38 83 VAL A O 1
ATOM 652 N N . TYR A 1 84 ? 6.277 -4.070 8.615 1.00 95.31 84 TYR A N 1
ATOM 653 C CA . TYR A 1 84 ? 7.326 -4.487 9.544 1.00 95.31 84 TYR A CA 1
ATOM 654 C C . TYR A 1 84 ? 7.477 -3.545 10.740 1.00 95.31 84 TYR A C 1
ATOM 656 O O . TYR A 1 84 ? 8.007 -3.960 11.766 1.00 95.31 84 TYR A O 1
ATOM 664 N N . ASP A 1 85 ? 6.983 -2.313 10.635 1.00 93.12 85 ASP A N 1
ATOM 665 C CA . ASP A 1 85 ? 7.095 -1.342 11.716 1.00 93.12 85 ASP A CA 1
ATOM 666 C C . ASP A 1 85 ? 6.022 -1.644 12.785 1.00 93.12 85 ASP A C 1
ATOM 668 O O . ASP A 1 85 ? 4.939 -2.155 12.446 1.00 93.12 85 ASP A O 1
ATOM 672 N N . PRO A 1 86 ? 6.297 -1.381 14.078 1.00 91.25 86 PRO A N 1
ATOM 673 C CA . PRO A 1 86 ? 5.308 -1.489 15.149 1.00 91.25 86 PRO A CA 1
ATOM 674 C C . PRO A 1 86 ? 4.023 -0.705 14.832 1.00 91.25 86 PRO A C 1
ATOM 676 O O . PRO A 1 86 ? 4.115 0.415 14.324 1.00 91.25 86 PRO A O 1
ATOM 679 N N . PRO A 1 87 ? 2.826 -1.266 15.099 1.00 90.12 87 PRO A N 1
ATOM 680 C CA . PRO A 1 87 ? 1.580 -0.531 14.959 1.00 90.12 87 PRO A CA 1
ATOM 681 C C . PRO A 1 87 ? 1.570 0.649 15.923 1.00 90.12 87 PRO A C 1
ATOM 683 O O . PRO A 1 87 ? 2.005 0.527 17.069 1.00 90.12 87 PRO A O 1
ATOM 686 N N . LYS A 1 88 ? 1.052 1.779 15.456 1.00 89.25 88 LYS A N 1
ATOM 687 C CA . LYS A 1 88 ? 0.883 2.976 16.278 1.00 89.25 88 LYS A CA 1
ATOM 688 C C . LYS A 1 88 ? -0.553 3.060 16.784 1.00 89.25 88 LYS A C 1
ATOM 690 O O . LYS A 1 88 ? -1.493 2.620 16.118 1.00 89.25 88 LYS A O 1
ATOM 695 N N . ALA A 1 89 ? -0.726 3.651 17.962 1.00 86.81 89 ALA A N 1
ATOM 696 C CA . ALA A 1 89 ? -2.052 3.942 18.489 1.00 86.81 89 ALA A CA 1
ATOM 697 C C . ALA A 1 89 ? -2.825 4.849 17.512 1.00 86.81 89 ALA A C 1
ATOM 699 O O . ALA A 1 89 ? -2.264 5.782 16.940 1.00 86.81 89 ALA A O 1
ATOM 700 N N . GLY A 1 90 ? -4.110 4.558 17.299 1.00 85.62 90 GLY A N 1
ATOM 701 C CA . GLY A 1 90 ? -4.975 5.360 16.426 1.00 85.62 90 GLY A CA 1
ATOM 702 C C . GLY A 1 90 ? -4.840 5.103 14.917 1.00 85.62 90 GLY A C 1
ATOM 703 O O . GLY A 1 90 ? -5.526 5.760 14.140 1.00 85.62 90 GLY A O 1
ATOM 704 N N . GLU A 1 91 ? -4.032 4.130 14.475 1.00 86.19 91 GLU A N 1
ATOM 705 C CA . GLU A 1 91 ? -3.906 3.766 13.047 1.00 86.19 91 GLU A CA 1
ATOM 706 C C . GLU A 1 91 ? -5.178 3.157 12.432 1.00 86.19 91 GLU A C 1
ATOM 708 O O . GLU A 1 91 ? -5.291 3.061 11.205 1.00 86.19 91 GLU A O 1
ATOM 713 N N . GLY A 1 92 ? -6.136 2.776 13.277 1.00 93.81 92 GLY A N 1
ATOM 714 C CA . GLY A 1 92 ? -7.405 2.178 12.880 1.00 93.81 92 GLY A CA 1
ATOM 715 C C . GLY A 1 92 ? -7.220 0.858 12.135 1.00 93.81 92 GLY A C 1
ATOM 716 O O . GLY A 1 92 ? -6.351 0.063 12.480 1.00 93.81 92 GLY A O 1
ATOM 717 N N . GLU A 1 93 ? -8.054 0.620 11.124 1.00 95.88 93 GLU A N 1
ATOM 718 C CA . GLU A 1 93 ? -8.081 -0.645 10.380 1.00 95.88 93 GLU A CA 1
ATOM 719 C C . GLU A 1 93 ? -6.825 -0.784 9.499 1.00 95.88 93 GLU A C 1
ATOM 721 O O . GLU A 1 93 ? -6.592 -0.000 8.571 1.00 95.88 93 GLU A O 1
ATOM 726 N N . ARG A 1 94 ? -6.006 -1.800 9.774 1.00 97.38 94 ARG A N 1
ATOM 727 C CA . ARG A 1 94 ? -4.734 -2.086 9.105 1.00 97.38 94 ARG A CA 1
ATOM 728 C C . ARG A 1 94 ? -4.945 -3.029 7.925 1.00 97.38 94 ARG A C 1
ATOM 730 O O . ARG A 1 94 ? -5.104 -4.242 8.073 1.00 97.38 94 ARG A O 1
ATOM 737 N N . ILE A 1 95 ? -4.896 -2.471 6.718 1.00 98.12 95 ILE A N 1
ATOM 738 C CA . ILE A 1 95 ? -5.201 -3.180 5.474 1.00 98.12 95 ILE A CA 1
ATOM 739 C C . ILE A 1 95 ? -3.918 -3.466 4.693 1.00 98.12 95 ILE A C 1
ATOM 741 O O . ILE A 1 95 ? -3.268 -2.559 4.172 1.00 98.12 95 ILE A O 1
ATOM 745 N N . LEU A 1 96 ? -3.574 -4.742 4.532 1.00 98.31 96 LEU A N 1
ATOM 746 C CA . LEU A 1 96 ? -2.483 -5.174 3.664 1.00 98.31 96 LEU A CA 1
ATOM 747 C C . LEU A 1 96 ? -2.891 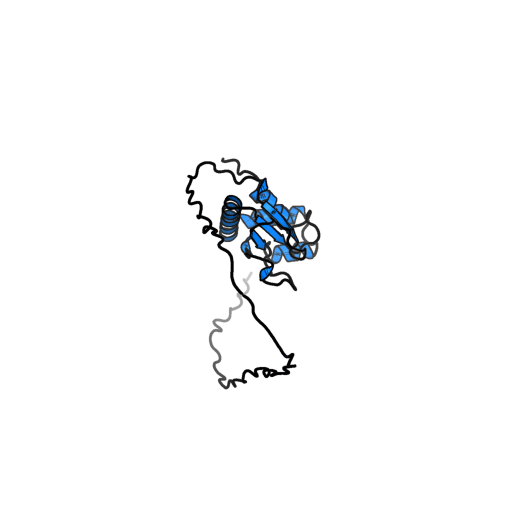-5.073 2.192 1.00 98.31 96 LEU A C 1
ATOM 749 O O . LEU A 1 96 ? -3.855 -5.704 1.757 1.00 98.31 96 LEU A O 1
ATOM 753 N N . VAL A 1 97 ? -2.105 -4.329 1.411 1.00 97.75 97 VAL A N 1
ATOM 754 C CA . VAL A 1 97 ? -2.350 -4.085 -0.025 1.00 97.75 97 VAL A CA 1
ATOM 755 C C . VAL A 1 97 ? -1.285 -4.717 -0.925 1.00 97.75 97 VAL A C 1
ATOM 757 O O . VAL A 1 97 ? -1.063 -4.294 -2.055 1.00 97.75 97 VAL A O 1
ATOM 760 N N . MET A 1 98 ? -0.607 -5.754 -0.431 1.00 95.88 98 MET A N 1
ATOM 761 C CA . MET A 1 98 ? 0.365 -6.537 -1.195 1.00 95.88 98 MET A CA 1
ATOM 762 C C . MET A 1 98 ? -0.303 -7.748 -1.848 1.00 95.88 98 MET A C 1
ATOM 764 O O . MET A 1 98 ? -1.188 -8.366 -1.266 1.00 95.88 98 MET A O 1
ATOM 768 N N . ARG A 1 99 ? 0.162 -8.150 -3.037 1.00 94.19 99 ARG A N 1
ATOM 769 C CA . ARG A 1 99 ? -0.320 -9.378 -3.699 1.00 94.19 99 ARG A CA 1
ATOM 770 C C . ARG A 1 99 ? 0.088 -10.649 -2.951 1.00 94.19 99 ARG A C 1
ATOM 772 O O . ARG A 1 99 ? -0.624 -11.643 -2.992 1.00 94.19 99 ARG A O 1
ATOM 779 N N . LEU A 1 100 ? 1.249 -10.598 -2.305 1.00 92.19 100 LEU A N 1
ATOM 780 C CA . LEU A 1 100 ? 1.846 -11.689 -1.546 1.00 92.19 100 LEU A CA 1
ATOM 781 C C . LEU A 1 100 ? 1.923 -11.280 -0.081 1.00 92.19 100 LEU A C 1
ATOM 783 O O . LEU A 1 100 ? 2.213 -10.118 0.216 1.00 92.19 100 LEU A O 1
ATOM 787 N N . TRP A 1 101 ? 1.697 -12.236 0.813 1.00 94.81 101 TRP A N 1
ATOM 788 C CA . TRP A 1 101 ? 1.889 -12.013 2.236 1.00 94.81 101 TRP A CA 1
ATOM 789 C C . TRP A 1 101 ? 3.380 -11.744 2.539 1.00 94.81 101 TRP A C 1
ATOM 791 O O . TRP A 1 101 ? 4.243 -12.451 2.007 1.00 94.81 101 TRP A O 1
ATOM 801 N N . PRO A 1 102 ? 3.717 -10.713 3.332 1.00 94.44 102 PRO A N 1
ATOM 802 C CA . PRO A 1 102 ? 5.098 -10.400 3.696 1.00 94.44 102 PRO A CA 1
ATOM 803 C C . PRO A 1 102 ? 5.725 -11.496 4.573 1.00 94.44 102 PRO A C 1
ATOM 805 O O . PRO A 1 102 ? 5.073 -12.075 5.439 1.00 94.44 102 PRO A O 1
ATOM 808 N N . ARG A 1 103 ? 7.012 -11.787 4.355 1.00 94.62 103 ARG A N 1
ATOM 809 C CA . ARG A 1 103 ? 7.736 -12.829 5.102 1.00 94.62 103 ARG A CA 1
ATOM 810 C C . ARG A 1 103 ? 7.866 -12.442 6.576 1.00 94.62 103 ARG A C 1
ATOM 812 O O . ARG A 1 103 ? 8.114 -11.281 6.869 1.00 94.62 103 ARG A O 1
ATOM 819 N N . GLY A 1 104 ? 7.707 -13.401 7.487 1.00 95.06 104 GLY A N 1
ATOM 820 C CA . GLY A 1 104 ? 7.881 -13.179 8.930 1.00 95.06 104 GLY A CA 1
ATOM 821 C C . GLY A 1 104 ? 6.796 -12.330 9.605 1.00 95.06 104 GLY A C 1
ATOM 822 O O . GLY A 1 104 ? 6.888 -12.065 10.797 1.00 95.06 104 GLY A O 1
ATOM 823 N N . ILE A 1 105 ? 5.756 -11.909 8.880 1.00 96.00 105 ILE A N 1
ATOM 824 C CA . ILE A 1 105 ? 4.643 -11.157 9.463 1.00 96.00 105 ILE A CA 1
ATOM 825 C C . ILE A 1 105 ? 3.560 -12.118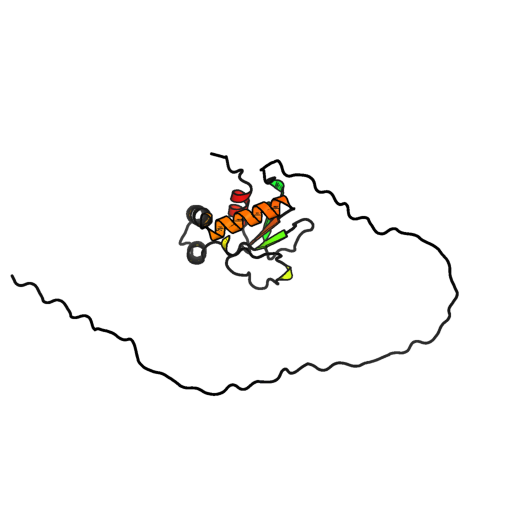 9.942 1.00 96.00 105 ILE A C 1
ATOM 827 O O . ILE A 1 105 ? 3.059 -12.943 9.176 1.00 96.00 105 ILE A O 1
ATOM 831 N N . ARG A 1 106 ? 3.176 -11.980 11.210 1.00 93.75 106 ARG A N 1
ATOM 832 C CA . ARG A 1 106 ? 2.058 -12.706 11.819 1.00 93.75 106 ARG A CA 1
ATOM 833 C C . ARG A 1 106 ? 0.712 -12.097 11.398 1.00 93.75 106 ARG A C 1
ATOM 835 O O . ARG A 1 106 ? 0.633 -10.922 11.045 1.00 93.75 106 ARG A O 1
ATOM 842 N N . LYS A 1 107 ? -0.350 -12.912 11.396 1.00 91.50 107 LYS A N 1
ATOM 843 C CA . LYS A 1 107 ? -1.688 -12.515 10.907 1.00 91.50 107 LYS A CA 1
ATOM 844 C C . LYS A 1 107 ? -2.360 -11.431 11.752 1.00 91.50 107 LYS A C 1
ATOM 846 O O . LYS A 1 107 ? -3.049 -10.595 11.194 1.00 91.50 107 LYS A O 1
ATOM 851 N N . ASP A 1 108 ? -2.109 -11.418 13.054 1.00 91.81 108 ASP A N 1
ATOM 852 C CA . ASP A 1 108 ? -2.592 -10.426 14.027 1.00 91.81 108 ASP A CA 1
ATOM 853 C C . ASP A 1 108 ? -2.126 -8.988 13.739 1.00 91.81 1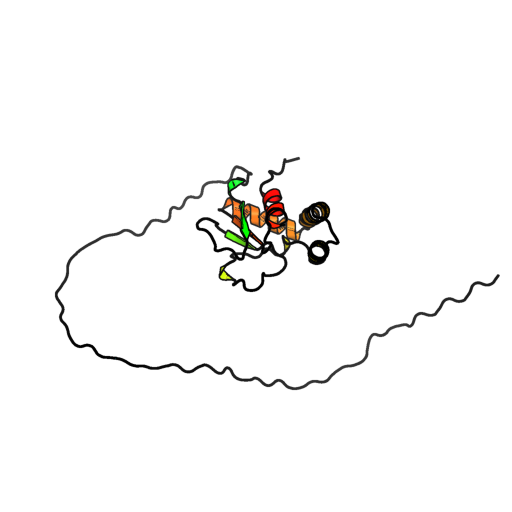08 ASP A C 1
ATOM 855 O O . ASP A 1 108 ? -2.712 -8.032 14.229 1.00 91.81 108 ASP A O 1
ATOM 859 N N . ARG A 1 109 ? -1.088 -8.805 12.914 1.00 91.50 109 ARG A N 1
ATOM 860 C CA . ARG A 1 109 ? -0.583 -7.479 12.509 1.00 91.50 109 ARG A CA 1
ATOM 861 C C . ARG A 1 109 ? -1.407 -6.816 11.402 1.00 91.50 109 ARG A C 1
ATOM 863 O O . ARG A 1 109 ? -1.109 -5.669 11.041 1.00 91.50 109 ARG A O 1
ATOM 870 N N . VAL A 1 110 ? -2.354 -7.546 10.813 1.00 96.38 110 VAL A N 1
ATOM 871 C CA . VAL A 1 110 ? -3.130 -7.159 9.631 1.00 96.38 110 VAL A CA 1
ATOM 872 C C . VAL A 1 110 ? -4.590 -7.539 9.853 1.00 96.38 110 VAL A C 1
ATOM 874 O O . VAL A 1 110 ? -4.923 -8.720 9.880 1.00 96.38 110 VAL A O 1
ATOM 877 N N . ASP A 1 111 ? -5.475 -6.550 9.902 1.00 96.19 111 ASP A N 1
ATOM 878 C CA . ASP A 1 111 ? -6.909 -6.796 10.084 1.00 96.19 111 ASP A CA 1
ATOM 879 C C . ASP A 1 111 ? -7.542 -7.362 8.810 1.00 96.19 111 ASP A C 1
ATOM 881 O O . ASP A 1 111 ? -8.403 -8.242 8.848 1.00 96.19 111 ASP A O 1
ATOM 885 N N . ARG A 1 112 ? -7.108 -6.865 7.642 1.00 97.00 112 ARG A N 1
ATOM 886 C CA . ARG A 1 112 ? -7.625 -7.299 6.337 1.00 97.00 112 ARG A CA 1
ATOM 887 C C . ARG A 1 112 ? -6.559 -7.338 5.265 1.00 97.00 112 ARG A C 1
ATOM 889 O O . ARG A 1 112 ? -5.650 -6.515 5.221 1.00 97.00 112 ARG A O 1
ATOM 896 N N . TRP A 1 113 ? -6.731 -8.258 4.322 1.00 97.81 113 TRP A N 1
ATOM 897 C CA . TRP A 1 113 ? -5.827 -8.420 3.191 1.00 97.81 113 TRP A CA 1
ATOM 898 C C . TRP A 1 113 ? -6.559 -8.259 1.857 1.00 97.81 113 TRP A C 1
ATOM 900 O O . TRP A 1 113 ? -7.292 -9.146 1.425 1.00 97.81 113 TRP A O 1
ATOM 910 N N . LEU A 1 114 ? -6.320 -7.132 1.182 1.00 97.81 114 LEU A N 1
ATOM 911 C CA . LEU A 1 114 ? -6.904 -6.794 -0.119 1.00 97.81 114 LEU A CA 1
ATOM 912 C C . LEU A 1 114 ? -5.857 -6.965 -1.223 1.00 97.81 114 LEU A C 1
ATOM 914 O O . LEU A 1 114 ? -5.318 -6.001 -1.775 1.00 97.81 114 LEU A O 1
ATOM 918 N N . ARG A 1 115 ? -5.542 -8.225 -1.533 1.00 96.75 115 ARG A N 1
ATOM 919 C CA . ARG A 1 115 ? -4.491 -8.606 -2.494 1.00 96.75 115 ARG A CA 1
ATOM 920 C C . ARG A 1 115 ? -4.712 -8.036 -3.896 1.00 96.75 115 ARG A C 1
ATOM 922 O O . ARG A 1 115 ? -3.746 -7.845 -4.635 1.00 96.75 115 ARG A O 1
ATOM 929 N N . GLU A 1 116 ? -5.960 -7.754 -4.267 1.00 96.69 116 GLU A N 1
ATOM 930 C CA . GLU A 1 116 ? -6.341 -7.216 -5.576 1.00 96.69 116 GLU A CA 1
ATOM 931 C C . GLU A 1 116 ? -5.847 -5.783 -5.792 1.00 96.69 116 GLU A C 1
ATOM 933 O O . GLU A 1 116 ? -5.634 -5.391 -6.942 1.00 96.69 116 GLU A O 1
ATOM 938 N N . LEU A 1 117 ? -5.617 -5.038 -4.702 1.00 97.19 117 LEU A N 1
ATOM 939 C CA . LEU A 1 117 ? -5.047 -3.688 -4.717 1.00 97.19 117 LEU A CA 1
ATOM 940 C C . LEU A 1 117 ? -3.524 -3.688 -4.889 1.00 97.19 117 LEU A C 1
ATOM 942 O O . LEU A 1 117 ? -2.936 -2.647 -5.188 1.00 97.19 117 LEU A O 1
ATOM 946 N N . GLY A 1 118 ? -2.879 -4.845 -4.732 1.00 95.44 118 GLY A N 1
ATOM 947 C CA . GLY A 1 118 ? -1.457 -5.000 -4.997 1.00 95.44 118 GLY A CA 1
ATOM 948 C C . GLY A 1 118 ? -1.146 -5.016 -6.496 1.00 95.44 118 GLY A C 1
ATOM 949 O O . GLY A 1 118 ? -1.983 -5.433 -7.307 1.00 95.44 118 GLY A O 1
ATOM 950 N N . PRO A 1 119 ? 0.078 -4.627 -6.898 1.00 95.12 119 PRO A N 1
ATOM 951 C CA . PRO A 1 119 ? 0.516 -4.761 -8.284 1.00 95.12 119 PRO A CA 1
ATOM 952 C C . PRO A 1 119 ? 0.391 -6.218 -8.749 1.00 95.12 119 PRO A C 1
ATOM 954 O O . PRO A 1 119 ? 0.545 -7.161 -7.965 1.00 95.12 119 PRO A O 1
ATOM 957 N N . VAL A 1 120 ? 0.108 -6.412 -10.036 1.00 92.88 120 VAL A N 1
ATOM 958 C CA . VAL A 1 120 ? 0.157 -7.749 -10.640 1.00 92.88 120 VAL A CA 1
ATOM 959 C C . VAL A 1 120 ? 1.591 -8.279 -10.604 1.00 92.88 120 VAL A C 1
ATOM 961 O O . VAL A 1 120 ? 2.552 -7.511 -10.702 1.00 92.88 120 VAL A O 1
ATOM 964 N N . VAL A 1 121 ? 1.742 -9.597 -10.450 1.00 92.50 121 VAL A N 1
ATOM 965 C CA . VAL A 1 121 ? 3.055 -10.241 -10.269 1.00 92.50 121 VAL A CA 1
ATOM 966 C C . VAL A 1 121 ? 4.043 -9.900 -11.396 1.00 92.50 121 VAL A C 1
ATOM 968 O O . VAL A 1 121 ? 5.175 -9.545 -11.062 1.00 92.50 121 VAL A O 1
ATOM 971 N N . PRO A 1 122 ? 3.659 -9.904 -12.692 1.00 94.75 122 PRO A N 1
ATOM 972 C CA . PRO A 1 122 ? 4.579 -9.536 -13.771 1.00 94.75 122 PRO A CA 1
ATOM 973 C C . PRO A 1 122 ? 5.116 -8.103 -13.650 1.00 94.75 122 PRO A C 1
ATOM 975 O O . PRO A 1 122 ? 6.318 -7.886 -13.778 1.00 94.75 122 PRO A O 1
ATOM 978 N N . LEU A 1 123 ? 4.256 -7.133 -13.312 1.00 95.44 123 LEU A N 1
ATOM 979 C CA . LEU A 1 123 ? 4.652 -5.731 -13.133 1.00 95.44 123 LEU A CA 1
ATOM 980 C C . LEU A 1 123 ? 5.601 -5.562 -11.942 1.00 95.44 123 LEU A C 1
ATOM 982 O O . LEU A 1 123 ? 6.595 -4.846 -12.035 1.00 95.44 123 LEU A O 1
ATOM 986 N N . LEU A 1 124 ? 5.307 -6.235 -10.824 1.00 92.75 124 LEU A N 1
ATOM 987 C CA . LEU A 1 124 ? 6.165 -6.198 -9.641 1.00 92.75 124 LEU A CA 1
ATOM 988 C C . LEU A 1 124 ? 7.546 -6.803 -9.925 1.00 92.75 124 LEU A C 1
ATOM 990 O O . LEU A 1 124 ? 8.548 -6.250 -9.479 1.00 92.75 124 LEU A O 1
ATOM 994 N N . ARG A 1 125 ? 7.602 -7.921 -10.662 1.00 93.75 125 ARG A N 1
ATOM 995 C CA . ARG A 1 125 ? 8.862 -8.559 -11.072 1.00 93.75 125 ARG A CA 1
ATOM 996 C C . ARG A 1 125 ? 9.669 -7.652 -11.997 1.00 93.75 125 ARG A C 1
ATOM 998 O O . ARG A 1 125 ? 10.844 -7.438 -11.731 1.00 93.75 125 ARG A O 1
ATOM 1005 N N . ALA A 1 126 ? 9.040 -7.079 -13.022 1.00 95.75 126 ALA A N 1
ATOM 1006 C CA . ALA A 1 126 ? 9.715 -6.197 -13.971 1.00 95.75 126 ALA A CA 1
ATOM 1007 C C . ALA A 1 126 ? 10.290 -4.940 -13.295 1.00 95.75 126 ALA A C 1
ATOM 1009 O O . ALA A 1 126 ? 11.433 -4.581 -13.556 1.00 95.75 126 ALA A O 1
ATOM 1010 N N . PHE A 1 127 ? 9.540 -4.323 -12.375 1.00 94.06 127 PHE A N 1
ATOM 1011 C CA . PHE A 1 127 ? 10.018 -3.170 -11.605 1.00 94.06 127 PHE A CA 1
ATOM 1012 C C . PHE A 1 127 ? 11.190 -3.526 -10.682 1.00 94.06 127 PHE A C 1
ATOM 1014 O O . PHE A 1 127 ? 12.181 -2.808 -10.641 1.00 94.06 127 PHE A O 1
ATOM 1021 N N . ARG A 1 128 ? 11.118 -4.665 -9.978 1.00 90.81 128 ARG A N 1
ATOM 1022 C CA . ARG A 1 128 ? 12.224 -5.140 -9.124 1.00 90.81 128 ARG A CA 1
ATOM 1023 C C . ARG A 1 128 ? 13.481 -5.500 -9.910 1.00 90.81 128 ARG A C 1
ATOM 1025 O O . ARG A 1 128 ? 14.569 -5.361 -9.378 1.00 90.81 128 ARG A O 1
ATOM 1032 N N . ALA A 1 129 ? 13.319 -5.957 -11.147 1.00 95.31 129 ALA A N 1
ATOM 1033 C CA . ALA A 1 129 ? 14.421 -6.274 -12.047 1.00 95.31 129 ALA A CA 1
ATOM 1034 C C . ALA A 1 129 ? 14.977 -5.042 -12.787 1.00 95.31 129 ALA A C 1
ATOM 1036 O O . ALA A 1 129 ? 15.765 -5.212 -13.708 1.00 95.31 129 ALA A O 1
ATOM 1037 N N . GLY A 1 130 ? 14.516 -3.821 -12.479 1.00 94.81 130 GLY A N 1
ATOM 1038 C CA . GLY A 1 130 ? 14.956 -2.597 -13.161 1.00 94.81 130 GLY A CA 1
ATOM 1039 C C . GLY A 1 130 ? 14.475 -2.452 -14.612 1.00 94.81 130 GLY A C 1
ATOM 1040 O O . GLY A 1 130 ? 14.743 -1.437 -15.242 1.00 94.81 130 GLY A O 1
ATOM 1041 N N . LYS A 1 131 ? 13.701 -3.413 -15.138 1.00 97.12 131 LYS A N 1
ATOM 1042 C CA . LYS A 1 131 ? 13.188 -3.418 -16.525 1.00 97.12 131 LYS A CA 1
ATOM 1043 C C . LYS A 1 131 ? 12.086 -2.386 -16.776 1.00 97.12 131 LYS A C 1
ATOM 1045 O O . LYS A 1 131 ? 11.660 -2.185 -17.906 1.00 97.12 131 LYS A O 1
ATOM 1050 N N . VAL A 1 132 ? 11.547 -1.806 -15.708 1.00 97.00 132 VAL A N 1
ATOM 1051 C CA . VAL A 1 132 ? 10.454 -0.835 -15.734 1.00 97.00 132 VAL A CA 1
ATOM 1052 C C . VAL A 1 132 ? 10.842 0.324 -14.830 1.00 97.00 132 VAL A C 1
ATOM 1054 O O . VAL A 1 132 ? 11.133 0.122 -13.652 1.00 97.00 132 VAL A O 1
ATOM 1057 N N . THR A 1 133 ? 10.809 1.540 -15.369 1.00 97.00 133 THR A N 1
ATOM 1058 C CA . THR A 1 133 ? 11.089 2.763 -14.609 1.00 97.00 133 THR A CA 1
ATOM 1059 C C . THR A 1 133 ? 9.965 3.063 -13.611 1.00 97.00 133 THR A C 1
ATOM 1061 O O . THR A 1 133 ? 8.844 2.560 -13.723 1.00 97.00 133 THR A O 1
ATOM 1064 N N . TRP A 1 134 ? 10.226 3.912 -12.614 1.00 96.06 134 TRP A N 1
ATOM 1065 C CA . TRP A 1 134 ? 9.190 4.311 -11.653 1.00 96.06 134 TRP A CA 1
ATOM 1066 C C . TRP A 1 134 ? 7.968 5.003 -12.300 1.00 96.06 134 TRP A C 1
ATOM 1068 O O . TRP A 1 134 ? 6.841 4.621 -11.965 1.00 96.06 134 TRP A O 1
ATOM 1078 N N . PRO A 1 135 ? 8.123 5.955 -13.246 1.00 97.19 135 PRO A N 1
ATOM 1079 C CA . PRO A 1 135 ? 6.982 6.547 -13.952 1.00 97.19 135 PRO A CA 1
ATOM 1080 C C . PRO A 1 135 ? 6.138 5.509 -14.704 1.00 97.19 135 PRO A C 1
ATOM 1082 O O . PRO A 1 135 ? 4.907 5.516 -14.617 1.00 97.19 135 PRO A O 1
ATOM 1085 N N . GLU A 1 136 ? 6.799 4.564 -15.376 1.00 97.25 136 GLU A N 1
ATOM 1086 C CA . GLU A 1 136 ? 6.149 3.464 -16.088 1.00 97.25 136 GLU A CA 1
ATOM 1087 C C . GLU 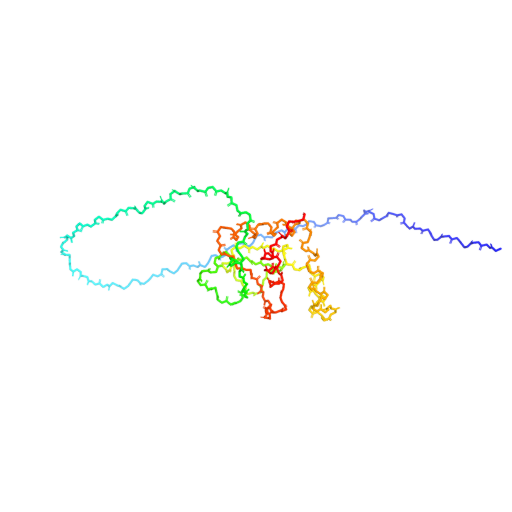A 1 136 ? 5.377 2.554 -15.122 1.00 97.25 136 GLU A C 1
ATOM 1089 O O . GLU A 1 136 ? 4.202 2.242 -15.344 1.00 97.25 136 GLU A O 1
ATOM 1094 N N . TYR A 1 137 ? 6.004 2.182 -14.001 1.00 97.56 137 TYR A N 1
ATOM 1095 C CA . TYR A 1 137 ? 5.369 1.400 -12.944 1.00 97.56 137 TYR A CA 1
ATOM 1096 C C . TYR A 1 137 ? 4.121 2.096 -12.404 1.00 97.56 137 TYR A C 1
ATOM 1098 O O . TYR A 1 137 ? 3.066 1.468 -12.309 1.00 97.56 137 TYR A O 1
ATOM 1106 N N . ARG A 1 138 ? 4.215 3.396 -12.092 1.00 97.06 138 ARG A N 1
ATOM 1107 C CA . ARG A 1 138 ? 3.088 4.201 -11.608 1.00 97.06 138 ARG A CA 1
ATOM 1108 C C . ARG A 1 138 ? 1.930 4.168 -12.600 1.00 97.06 138 ARG A C 1
ATOM 1110 O O . ARG A 1 138 ? 0.802 3.891 -12.191 1.00 97.06 138 ARG A O 1
ATOM 1117 N N . ARG A 1 139 ? 2.194 4.405 -13.890 1.00 97.25 139 ARG A N 1
ATOM 1118 C CA . ARG A 1 139 ? 1.160 4.397 -14.936 1.00 97.25 139 ARG A CA 1
ATOM 1119 C C . ARG A 1 139 ? 0.482 3.031 -15.041 1.00 97.25 139 ARG A C 1
ATOM 1121 O O . ARG A 1 139 ? -0.743 2.950 -14.947 1.00 97.25 139 ARG A O 1
ATOM 1128 N N . ARG A 1 140 ? 1.265 1.951 -15.162 1.00 97.69 140 ARG A N 1
ATOM 1129 C CA . ARG A 1 140 ? 0.742 0.576 -15.274 1.00 97.69 140 ARG A CA 1
ATOM 1130 C C . ARG A 1 140 ? -0.011 0.133 -14.019 1.00 97.69 140 ARG A C 1
ATOM 1132 O O . ARG A 1 140 ? -1.062 -0.495 -14.128 1.00 97.69 140 ARG A O 1
ATOM 1139 N N . TYR A 1 141 ? 0.487 0.476 -12.831 1.00 97.44 141 TYR A N 1
ATOM 1140 C CA . TYR A 1 141 ? -0.175 0.159 -11.566 1.00 97.44 141 TYR A CA 1
ATOM 1141 C C . TYR A 1 141 ? -1.540 0.846 -11.460 1.00 97.44 141 TYR A C 1
ATOM 1143 O O . TYR A 1 141 ? -2.543 0.176 -11.214 1.00 97.44 141 TYR A O 1
ATOM 1151 N N . LEU A 1 142 ? -1.598 2.159 -11.707 1.00 96.12 142 LEU A N 1
ATOM 1152 C CA . LEU A 1 142 ? -2.847 2.923 -11.653 1.00 96.12 142 LEU A CA 1
ATOM 1153 C C . LEU A 1 142 ? -3.853 2.460 -12.715 1.00 96.12 142 LEU A C 1
ATOM 1155 O O . LEU A 1 142 ? -5.043 2.361 -12.419 1.00 96.12 142 LEU A O 1
ATOM 1159 N N . ALA A 1 143 ? -3.389 2.108 -13.917 1.00 95.94 143 ALA A N 1
ATOM 1160 C CA . ALA A 1 143 ? -4.229 1.490 -14.940 1.00 95.94 143 ALA A CA 1
ATOM 1161 C C . ALA A 1 143 ? -4.821 0.152 -14.460 1.00 95.94 143 ALA A C 1
ATOM 1163 O O . ALA A 1 143 ? -6.013 -0.098 -14.638 1.00 95.94 143 ALA A O 1
ATOM 1164 N N . GLY A 1 144 ? -4.014 -0.673 -13.786 1.00 95.00 144 GLY A N 1
ATOM 1165 C CA . GLY A 1 144 ? -4.431 -1.959 -13.226 1.00 95.00 144 GLY A CA 1
ATOM 1166 C C . GLY A 1 144 ? -5.461 -1.865 -12.094 1.00 95.00 144 GLY A C 1
ATOM 1167 O O . GLY A 1 144 ? -6.154 -2.852 -11.833 1.00 95.00 144 GLY A O 1
ATOM 1168 N N . LEU A 1 145 ? -5.610 -0.702 -11.449 1.00 95.38 145 LEU A N 1
ATOM 1169 C CA . LEU A 1 145 ? -6.658 -0.449 -10.450 1.00 95.38 145 LEU A CA 1
ATOM 1170 C C . LEU A 1 145 ? -8.057 -0.269 -11.063 1.00 95.38 145 LEU A C 1
ATOM 1172 O O . LEU A 1 145 ? -9.038 -0.243 -10.323 1.00 95.38 145 LEU A O 1
ATOM 1176 N N . ARG A 1 146 ? -8.167 -0.153 -12.395 1.00 93.62 146 ARG A N 1
ATOM 1177 C CA . ARG A 1 146 ? -9.457 -0.083 -13.107 1.00 93.62 146 ARG A CA 1
ATOM 1178 C C . ARG A 1 146 ? -10.128 -1.446 -13.288 1.00 93.62 146 ARG A C 1
ATOM 1180 O O . ARG A 1 146 ? -11.306 -1.485 -13.619 1.00 93.62 146 ARG A O 1
ATOM 1187 N N . ARG A 1 147 ? -9.404 -2.549 -13.061 1.00 94.81 147 ARG A N 1
ATOM 1188 C CA . ARG A 1 147 ? -9.965 -3.907 -13.137 1.00 94.81 147 ARG A CA 1
ATOM 1189 C C . ARG A 1 147 ? -11.136 -4.057 -12.151 1.00 94.81 147 ARG A C 1
ATOM 1191 O O . ARG A 1 147 ? -11.014 -3.535 -11.036 1.00 94.81 147 ARG A O 1
ATOM 1198 N N . PRO A 1 148 ? -12.219 -4.774 -12.504 1.00 95.50 148 PRO A N 1
ATOM 1199 C CA . PRO A 1 148 ? -13.418 -4.872 -11.670 1.00 95.50 148 PRO A CA 1
ATOM 1200 C C . PRO A 1 148 ? -13.132 -5.293 -10.225 1.00 95.50 148 PRO A C 1
ATOM 1202 O O . PRO A 1 148 ? -13.602 -4.634 -9.293 1.00 95.50 148 PRO A O 1
ATOM 1205 N N . GLU A 1 149 ? -12.285 -6.309 -10.014 1.00 95.56 149 GLU A N 1
ATOM 1206 C CA . GLU A 1 149 ? -11.956 -6.769 -8.663 1.00 95.56 149 GLU A CA 1
ATOM 1207 C C . GLU A 1 149 ? -11.184 -5.720 -7.843 1.00 95.56 149 GLU A C 1
ATOM 1209 O O . GLU A 1 149 ? -11.448 -5.535 -6.656 1.00 95.56 149 GLU A O 1
ATOM 1214 N N . ALA A 1 150 ? -10.283 -4.956 -8.469 1.00 95.94 150 ALA A N 1
ATOM 1215 C CA . ALA A 1 150 ? -9.554 -3.886 -7.788 1.00 95.94 150 ALA A CA 1
ATOM 1216 C C . ALA A 1 150 ? -10.470 -2.689 -7.488 1.00 95.94 150 ALA A C 1
ATOM 1218 O O . ALA A 1 150 ? -10.413 -2.118 -6.398 1.00 95.94 150 ALA A O 1
ATOM 1219 N N . ALA A 1 151 ? -11.359 -2.338 -8.421 1.00 94.88 151 ALA A N 1
ATOM 1220 C CA . ALA A 1 151 ? -12.340 -1.275 -8.242 1.00 94.88 151 ALA A CA 1
ATOM 1221 C C . ALA A 1 151 ? -13.315 -1.577 -7.092 1.00 94.88 151 ALA A C 1
ATOM 1223 O O . ALA A 1 151 ? -13.645 -0.673 -6.321 1.00 94.88 151 ALA A O 1
ATOM 1224 N N . ALA A 1 152 ? -13.729 -2.839 -6.933 1.00 95.94 152 ALA A N 1
ATOM 1225 C CA . ALA A 1 152 ? -14.515 -3.288 -5.787 1.00 95.94 152 ALA A CA 1
ATOM 1226 C C . ALA A 1 152 ? -13.764 -3.075 -4.466 1.00 95.94 152 ALA A C 1
ATOM 1228 O O . ALA A 1 152 ? -14.274 -2.391 -3.576 1.00 95.94 152 ALA A O 1
ATOM 1229 N N . ARG A 1 153 ? -12.505 -3.525 -4.377 1.00 97.19 153 ARG A N 1
ATOM 1230 C CA . ARG A 1 153 ? -11.687 -3.321 -3.169 1.00 97.19 153 ARG A CA 1
ATOM 1231 C C . ARG A 1 153 ? -11.425 -1.845 -2.863 1.00 97.19 153 ARG A C 1
ATOM 1233 O O . ARG A 1 153 ? -11.423 -1.453 -1.701 1.00 97.19 153 ARG A O 1
ATOM 1240 N N . LEU A 1 154 ? -11.273 -0.989 -3.878 1.00 96.19 154 LEU A N 1
ATOM 1241 C CA . LEU A 1 154 ? -11.166 0.462 -3.676 1.00 96.19 154 LEU A CA 1
ATOM 1242 C C . LEU A 1 154 ? -12.422 1.046 -3.013 1.00 96.19 154 LEU A C 1
ATOM 1244 O O . LEU A 1 154 ? -12.310 1.958 -2.193 1.00 96.19 154 LEU A O 1
ATOM 1248 N N . ARG A 1 155 ? -13.620 0.557 -3.367 1.00 94.56 155 ARG A N 1
ATOM 1249 C CA . ARG A 1 155 ? -14.869 0.978 -2.710 1.00 94.56 155 ARG A CA 1
ATOM 1250 C C . ARG A 1 155 ? -14.898 0.532 -1.252 1.00 94.56 155 ARG A C 1
ATOM 1252 O O . ARG A 1 155 ? -15.253 1.340 -0.402 1.00 94.56 155 ARG A O 1
ATOM 1259 N N . GLU A 1 156 ? -14.458 -0.687 -0.959 1.00 95.44 156 GLU A N 1
ATOM 1260 C CA . GLU A 1 156 ? -14.383 -1.196 0.416 1.00 95.44 156 GLU A CA 1
ATOM 1261 C C . GLU A 1 156 ? -13.450 -0.362 1.296 1.00 95.44 156 GLU A C 1
ATOM 1263 O O . GLU A 1 156 ? -13.824 -0.005 2.410 1.00 95.44 156 GLU A O 1
ATOM 1268 N N . VAL A 1 157 ? -12.270 0.014 0.789 1.00 96.25 157 VAL A N 1
ATOM 1269 C CA . VAL A 1 157 ? -11.342 0.887 1.529 1.00 96.25 157 VAL A CA 1
ATOM 1270 C C . VAL A 1 157 ? -11.967 2.259 1.785 1.00 96.25 157 VAL A C 1
ATOM 1272 O O . VAL A 1 157 ? -11.860 2.791 2.886 1.00 96.25 157 VAL A O 1
ATOM 1275 N N . ARG A 1 158 ? -12.678 2.830 0.803 1.00 94.38 158 ARG A N 1
ATOM 1276 C CA . ARG A 1 158 ? -13.401 4.100 1.000 1.00 94.38 158 ARG A CA 1
ATOM 1277 C C . ARG A 1 158 ? -14.509 3.979 2.042 1.00 94.38 158 ARG A C 1
ATOM 1279 O O . ARG A 1 158 ? -14.693 4.902 2.825 1.00 94.38 158 ARG A O 1
ATOM 1286 N N . GLN A 1 159 ? -15.249 2.873 2.052 1.00 93.06 159 GLN A N 1
ATOM 1287 C CA . GLN A 1 159 ? -16.286 2.621 3.054 1.00 93.06 159 GLN A CA 1
ATOM 1288 C C . GLN A 1 159 ? -15.682 2.454 4.452 1.00 93.06 159 GLN A C 1
ATOM 1290 O O . GLN A 1 159 ? -16.194 3.043 5.399 1.00 93.06 159 GLN A O 1
ATOM 1295 N N . ALA A 1 160 ? -14.567 1.730 4.578 1.00 94.12 160 ALA A N 1
ATOM 1296 C CA . ALA A 1 160 ? -13.818 1.625 5.828 1.00 94.12 160 ALA A CA 1
ATOM 1297 C C . ALA A 1 160 ? -13.362 3.006 6.328 1.00 94.12 160 ALA A C 1
ATOM 1299 O O . ALA A 1 160 ? -13.652 3.373 7.463 1.00 94.12 160 ALA A O 1
ATOM 1300 N N . ALA A 1 161 ? -12.798 3.832 5.441 1.00 94.06 161 ALA A N 1
ATOM 1301 C CA . ALA A 1 161 ? -12.351 5.188 5.767 1.00 94.06 161 ALA A CA 1
ATOM 1302 C C . ALA A 1 161 ? -13.491 6.139 6.192 1.00 94.06 161 ALA A C 1
ATOM 1304 O O . ALA A 1 161 ? -13.262 7.132 6.884 1.00 94.06 161 ALA A O 1
ATOM 1305 N N . ARG A 1 162 ? -14.744 5.856 5.801 1.00 91.62 162 ARG A N 1
ATOM 1306 C CA . ARG A 1 162 ? -15.922 6.588 6.305 1.00 91.62 162 ARG A CA 1
ATOM 1307 C C . ARG A 1 162 ? -16.244 6.224 7.755 1.00 91.62 162 ARG A C 1
ATOM 1309 O O . ARG A 1 162 ? -16.694 7.094 8.495 1.00 91.62 162 ARG A O 1
ATOM 1316 N N . ARG A 1 163 ? -15.985 4.978 8.162 1.00 91.56 163 ARG A N 1
ATOM 1317 C CA . ARG A 1 163 ? -16.245 4.468 9.519 1.00 91.56 163 ARG A CA 1
ATOM 1318 C C . ARG A 1 163 ? -15.143 4.825 10.518 1.00 91.56 163 ARG A C 1
ATOM 1320 O O . ARG A 1 163 ? -15.443 4.988 11.692 1.00 91.56 163 ARG A O 1
ATOM 1327 N N . GLY A 1 164 ? -13.899 4.979 10.069 1.00 93.00 164 GLY A N 1
ATOM 1328 C CA . GLY A 1 164 ? -12.773 5.317 10.942 1.00 93.00 164 GLY A CA 1
ATOM 1329 C C . GLY A 1 164 ? -11.446 5.464 10.191 1.00 93.00 164 GLY A C 1
ATOM 1330 O O . GLY A 1 164 ? -11.444 5.446 8.958 1.00 93.00 164 GLY A O 1
ATOM 1331 N N . PRO A 1 165 ? -10.323 5.641 10.910 1.00 95.56 165 PRO A N 1
ATOM 1332 C CA . PRO A 1 165 ? -8.989 5.650 10.316 1.00 95.56 165 PRO A CA 1
ATOM 1333 C C . PRO A 1 165 ? -8.662 4.313 9.640 1.00 95.56 165 PRO A C 1
ATOM 1335 O O . PRO A 1 165 ? -9.041 3.246 10.125 1.00 95.56 165 PRO A O 1
ATOM 1338 N N . VAL A 1 166 ? -7.954 4.380 8.516 1.00 96.94 166 VAL A N 1
ATOM 1339 C CA . VAL A 1 166 ? -7.478 3.222 7.758 1.00 96.94 166 VAL A CA 1
ATOM 1340 C C . VAL A 1 166 ? -5.997 3.392 7.464 1.00 96.94 166 VAL A C 1
ATOM 1342 O O . VAL A 1 166 ? -5.575 4.416 6.923 1.00 96.94 166 VAL A O 1
ATOM 1345 N N . THR A 1 167 ? -5.218 2.349 7.729 1.00 97.31 167 THR A N 1
ATOM 1346 C CA . THR A 1 167 ? -3.785 2.313 7.437 1.00 97.31 167 THR A CA 1
ATOM 1347 C C . THR A 1 167 ? -3.482 1.279 6.361 1.00 97.31 167 THR A C 1
ATOM 1349 O O . THR A 1 167 ? -3.676 0.079 6.544 1.00 97.31 167 THR A O 1
ATOM 1352 N N . LEU A 1 168 ? -2.974 1.740 5.216 1.00 97.88 168 LEU A N 1
ATOM 1353 C CA . LEU A 1 168 ? -2.568 0.875 4.110 1.00 97.88 168 LEU A CA 1
ATOM 1354 C C . LEU A 1 168 ? -1.137 0.366 4.322 1.00 97.88 168 LEU A C 1
ATOM 1356 O O . LEU A 1 168 ? -0.185 1.150 4.390 1.00 97.88 168 LEU A O 1
ATOM 1360 N N . LEU A 1 169 ? -0.977 -0.954 4.374 1.00 97.94 169 LEU A N 1
ATOM 1361 C CA . LEU A 1 169 ? 0.283 -1.615 4.693 1.00 97.94 169 LEU A CA 1
ATOM 1362 C C . LEU A 1 169 ? 0.994 -2.158 3.453 1.00 97.94 169 LEU A C 1
ATOM 1364 O O . LEU A 1 169 ? 0.402 -2.834 2.607 1.00 97.94 169 LEU A O 1
ATOM 1368 N N . CYS A 1 170 ? 2.307 -1.930 3.387 1.00 97.19 170 CYS A N 1
ATOM 1369 C CA . CYS A 1 170 ? 3.197 -2.592 2.432 1.00 97.19 170 CYS A CA 1
ATOM 1370 C C . CYS A 1 170 ? 4.597 -2.798 3.021 1.00 97.19 170 CYS A C 1
ATOM 1372 O O . CYS A 1 170 ? 5.043 -2.016 3.850 1.00 97.19 170 CYS A O 1
ATOM 1374 N N . GLY A 1 171 ? 5.325 -3.815 2.566 1.00 95.00 171 GLY A N 1
ATOM 1375 C CA . GLY A 1 171 ? 6.683 -4.122 3.015 1.00 95.00 171 GLY A CA 1
ATOM 1376 C C . GLY A 1 171 ? 7.807 -3.286 2.395 1.00 95.00 171 GLY A C 1
ATOM 1377 O O . GLY A 1 171 ? 8.943 -3.412 2.848 1.00 95.00 171 GLY A O 1
ATOM 1378 N N . CYS A 1 172 ? 7.533 -2.461 1.375 1.00 92.50 172 CYS A N 1
ATOM 1379 C CA . CYS A 1 172 ? 8.564 -1.641 0.725 1.00 92.50 172 CYS A CA 1
ATOM 1380 C C . CYS A 1 172 ? 9.241 -0.690 1.731 1.00 92.50 172 CYS A C 1
ATOM 1382 O O . CYS A 1 172 ? 8.520 -0.050 2.505 1.00 92.50 172 CYS A O 1
ATOM 1384 N N . PRO A 1 173 ? 10.581 -0.569 1.713 1.00 89.88 173 PRO A N 1
ATOM 1385 C CA . PRO A 1 173 ? 11.296 0.337 2.607 1.00 89.88 173 PRO A CA 1
ATOM 1386 C C . PRO A 1 173 ? 11.003 1.801 2.256 1.00 89.88 173 PRO A C 1
ATOM 1388 O O . PRO A 1 173 ? 10.528 2.540 3.109 1.00 89.88 173 PRO A O 1
ATOM 1391 N N . ASP A 1 174 ? 11.159 2.187 0.988 1.00 92.56 174 ASP A N 1
ATOM 1392 C CA . ASP A 1 174 ? 10.928 3.561 0.538 1.00 92.56 174 ASP A CA 1
ATOM 1393 C C . ASP A 1 174 ? 9.425 3.856 0.325 1.00 92.56 174 ASP A C 1
ATOM 1395 O O . ASP A 1 174 ? 8.809 3.265 -0.573 1.00 92.56 174 ASP A O 1
ATOM 1399 N N . PRO A 1 175 ? 8.798 4.760 1.109 1.00 91.06 175 PRO A N 1
ATOM 1400 C CA . PRO A 1 175 ? 7.424 5.195 0.874 1.00 91.06 175 PRO A CA 1
ATOM 1401 C C . PRO A 1 175 ? 7.259 6.022 -0.408 1.00 91.06 175 PRO A C 1
ATOM 1403 O O . PRO A 1 175 ? 6.176 5.986 -0.993 1.00 91.06 175 PRO A O 1
ATOM 1406 N N . LYS A 1 176 ? 8.284 6.745 -0.879 1.00 91.19 176 LYS A N 1
ATOM 1407 C CA . LYS A 1 176 ? 8.192 7.598 -2.080 1.00 91.19 176 LYS A CA 1
ATOM 1408 C C . LYS A 1 176 ? 8.041 6.758 -3.349 1.00 91.19 176 LYS A C 1
ATOM 1410 O O . LYS A 1 176 ? 7.329 7.152 -4.271 1.00 91.19 176 LYS A O 1
ATOM 1415 N N . ARG A 1 177 ? 8.641 5.563 -3.368 1.00 92.75 177 ARG A N 1
ATOM 1416 C CA . ARG A 1 177 ? 8.544 4.577 -4.457 1.00 92.75 177 ARG A CA 1
ATOM 1417 C C . ARG A 1 177 ? 7.749 3.333 -4.056 1.00 92.75 177 ARG A C 1
ATOM 1419 O O . ARG A 1 177 ? 8.157 2.197 -4.301 1.00 92.75 177 ARG A O 1
ATOM 1426 N N . CYS A 1 178 ? 6.580 3.533 -3.444 1.00 95.38 178 CYS A N 1
ATOM 1427 C CA . CYS A 1 178 ? 5.699 2.437 -3.042 1.00 95.38 178 CYS A CA 1
ATOM 1428 C C . CYS A 1 178 ? 4.276 2.568 -3.599 1.00 95.38 178 CYS A C 1
ATOM 1430 O O . CYS A 1 178 ? 3.670 3.638 -3.594 1.00 95.38 178 CYS A O 1
ATOM 1432 N N . HIS A 1 179 ? 3.687 1.435 -3.994 1.00 95.81 179 HIS A N 1
ATOM 1433 C CA . HIS A 1 179 ? 2.281 1.380 -4.396 1.00 95.81 179 HIS A CA 1
ATOM 1434 C C . HIS A 1 179 ? 1.313 1.734 -3.258 1.00 95.81 179 HIS A C 1
ATOM 1436 O O . HIS A 1 179 ? 0.234 2.230 -3.557 1.00 95.81 179 HIS A O 1
ATOM 1442 N N . ARG A 1 180 ? 1.683 1.554 -1.974 1.00 96.50 180 ARG A N 1
ATOM 1443 C CA . ARG A 1 180 ? 0.838 1.990 -0.838 1.00 96.50 180 ARG A CA 1
ATOM 1444 C C . ARG A 1 180 ? 0.553 3.492 -0.896 1.00 96.50 180 ARG A C 1
ATOM 1446 O O . ARG A 1 180 ? -0.573 3.912 -0.655 1.00 96.50 180 ARG A O 1
ATOM 1453 N N . THR A 1 181 ? 1.557 4.274 -1.287 1.00 96.25 181 THR A N 1
ATOM 1454 C CA . THR A 1 181 ? 1.478 5.732 -1.416 1.00 96.25 181 THR A CA 1
ATOM 1455 C C . THR A 1 181 ? 0.655 6.112 -2.638 1.00 96.25 181 THR A C 1
ATOM 1457 O O . THR A 1 181 ? -0.311 6.854 -2.511 1.00 96.25 181 THR A O 1
ATOM 1460 N N . LEU A 1 182 ? 0.925 5.490 -3.794 1.00 96.69 182 LEU A N 1
ATOM 1461 C CA . LEU A 1 182 ? 0.117 5.692 -5.005 1.00 96.69 182 LEU A CA 1
ATOM 1462 C C . LEU A 1 182 ? -1.370 5.373 -4.777 1.00 96.69 182 LEU A C 1
ATOM 1464 O O . LEU A 1 182 ? -2.252 6.061 -5.292 1.00 96.69 182 LEU A O 1
ATOM 1468 N N . LEU A 1 183 ? -1.650 4.317 -4.012 1.00 96.62 183 LEU A N 1
ATOM 1469 C CA . LEU A 1 183 ? -2.998 3.886 -3.674 1.00 96.62 183 LEU A CA 1
ATOM 1470 C C . LEU A 1 183 ? -3.687 4.867 -2.722 1.00 96.62 183 LEU A C 1
ATOM 1472 O O . LEU A 1 183 ? -4.830 5.243 -2.981 1.00 96.62 183 LEU A O 1
ATOM 1476 N N . ARG A 1 184 ? -2.992 5.313 -1.665 1.00 96.19 184 ARG A N 1
ATOM 1477 C CA . ARG A 1 184 ? -3.469 6.386 -0.781 1.00 96.19 184 ARG A CA 1
ATOM 1478 C C . ARG A 1 184 ? -3.831 7.615 -1.603 1.00 96.19 184 ARG A C 1
ATOM 1480 O O . ARG A 1 184 ? -4.972 8.060 -1.535 1.00 96.19 184 ARG A O 1
ATOM 1487 N N . ASP A 1 185 ? -2.913 8.099 -2.435 1.00 94.75 185 ASP A N 1
ATOM 1488 C CA . ASP A 1 185 ? -3.115 9.291 -3.263 1.00 94.75 185 ASP A CA 1
ATOM 1489 C C . ASP A 1 185 ? -4.342 9.140 -4.172 1.00 94.75 185 ASP A C 1
ATOM 1491 O O . ASP A 1 185 ? -5.150 10.056 -4.317 1.00 94.75 185 ASP A O 1
ATOM 1495 N N . ARG A 1 186 ? -4.541 7.952 -4.753 1.00 93.44 186 ARG A N 1
ATOM 1496 C CA . ARG A 1 186 ? -5.712 7.642 -5.584 1.00 93.44 186 ARG A CA 1
ATOM 1497 C C . ARG A 1 186 ? -7.032 7.644 -4.804 1.00 93.44 186 ARG A C 1
ATOM 1499 O O . ARG A 1 186 ? -8.079 7.930 -5.399 1.00 93.44 186 ARG A O 1
ATOM 1506 N N . LEU A 1 187 ? -6.996 7.259 -3.531 1.00 93.38 187 LEU A N 1
ATOM 1507 C CA . LEU A 1 187 ? -8.155 7.181 -2.643 1.00 93.38 187 LEU A CA 1
ATOM 1508 C C . LEU A 1 187 ? -8.534 8.545 -2.062 1.00 93.38 187 LEU A C 1
ATOM 1510 O O . LEU A 1 187 ? -9.729 8.817 -1.962 1.00 93.38 187 LEU A O 1
ATOM 1514 N N . VAL A 1 188 ? -7.544 9.380 -1.725 1.00 90.75 188 VAL A N 1
ATOM 1515 C CA . VAL A 1 188 ? -7.751 10.726 -1.157 1.00 90.75 188 VAL A CA 1
ATOM 1516 C C . VAL A 1 188 ? -8.027 11.787 -2.219 1.00 90.75 188 VAL A C 1
ATOM 1518 O O . VAL A 1 188 ? -8.686 12.780 -1.919 1.00 90.75 188 VAL A O 1
ATOM 1521 N N . ARG A 1 189 ? -7.582 11.584 -3.471 1.00 85.69 189 ARG A N 1
ATOM 1522 C CA . ARG A 1 189 ? -7.999 12.431 -4.596 1.00 85.69 189 ARG A CA 1
ATOM 1523 C C . ARG A 1 189 ? -9.520 12.378 -4.707 1.00 85.69 189 ARG A C 1
ATOM 1525 O O . ARG A 1 189 ? -10.090 11.324 -5.015 1.00 85.69 189 ARG A O 1
ATOM 1532 N N . ARG A 1 190 ? -10.167 13.522 -4.459 1.00 61.62 190 ARG A N 1
ATOM 1533 C CA . ARG A 1 190 ? -11.598 13.704 -4.706 1.00 61.62 190 ARG A CA 1
ATOM 1534 C C . ARG A 1 190 ? -11.846 13.323 -6.165 1.00 61.62 190 ARG A C 1
ATOM 1536 O O . ARG A 1 190 ? -11.125 13.772 -7.053 1.00 61.62 190 ARG A O 1
ATOM 1543 N N . ARG A 1 191 ? -12.797 12.416 -6.411 1.00 57.62 191 ARG A N 1
ATOM 1544 C CA . ARG A 1 191 ? -13.300 12.235 -7.775 1.00 57.62 191 ARG A CA 1
ATOM 1545 C C . ARG A 1 191 ? -13.962 13.567 -8.099 1.00 57.62 191 ARG A C 1
ATOM 1547 O O . ARG A 1 191 ? -14.979 13.864 -7.482 1.00 57.62 191 ARG A O 1
ATOM 1554 N N . SER A 1 192 ? -13.369 14.364 -8.981 1.00 35.53 192 SER A N 1
ATOM 1555 C CA . SER A 1 192 ? -14.150 15.353 -9.711 1.00 35.53 192 SER A CA 1
ATOM 1556 C C . SER A 1 192 ? -15.265 14.554 -10.372 1.00 35.53 192 SER A C 1
ATOM 1558 O O . SER A 1 192 ? -14.988 13.613 -11.122 1.00 35.53 192 SER A O 1
ATOM 1560 N N . ALA A 1 193 ? -16.494 14.794 -9.924 1.00 31.97 193 ALA A N 1
ATOM 1561 C CA . ALA A 1 193 ? -17.664 14.342 -10.644 1.00 31.97 193 ALA A CA 1
ATOM 1562 C C . ALA A 1 193 ? -17.592 15.040 -12.005 1.00 31.97 193 ALA A C 1
ATOM 1564 O O . ALA A 1 193 ? -17.515 16.265 -12.056 1.00 31.97 193 ALA A O 1
ATOM 1565 N N . GLY A 1 194 ? -17.457 14.240 -13.053 1.00 29.45 194 GLY A N 1
ATOM 1566 C CA . GLY A 1 194 ? -17.751 14.609 -14.427 1.00 29.45 194 GLY A CA 1
ATOM 1567 C C . GLY A 1 194 ? -18.900 13.724 -14.856 1.00 29.45 194 GLY A C 1
ATOM 1568 O O . GLY A 1 194 ? -18.894 12.549 -14.402 1.00 29.45 194 GLY A O 1
#

pLDDT: mean 75.02, std 23.69, range [29.45, 98.31]